Protein AF-A0A9Q8QPX1-F1 (afdb_monomer_lite)

Structure (mmCIF, N/CA/C/O backbone):
data_AF-A0A9Q8QPX1-F1
#
_entry.id   AF-A0A9Q8QPX1-F1
#
loop_
_atom_site.group_PDB
_atom_site.id
_atom_site.type_symbol
_atom_site.label_atom_id
_atom_site.label_alt_id
_atom_site.label_comp_id
_atom_site.label_asym_id
_atom_site.label_entity_id
_atom_site.label_seq_id
_atom_site.pdbx_PDB_ins_code
_atom_site.Cartn_x
_atom_site.Cartn_y
_atom_site.Cartn_z
_atom_site.occupancy
_atom_site.B_iso_or_equiv
_atom_site.auth_seq_id
_atom_site.auth_comp_id
_atom_site.auth_asym_id
_atom_site.auth_atom_id
_atom_site.pdbx_PDB_model_num
ATOM 1 N N . MET A 1 1 ? -33.789 -62.801 27.591 1.00 42.09 1 MET A N 1
ATOM 2 C CA . MET A 1 1 ? -32.684 -62.014 27.000 1.00 42.09 1 MET A CA 1
ATOM 3 C C . MET A 1 1 ? -32.356 -60.887 27.968 1.00 42.09 1 MET A C 1
ATOM 5 O O . MET A 1 1 ? -33.272 -60.170 28.345 1.00 42.09 1 MET A O 1
ATOM 9 N N . ARG A 1 2 ? -31.118 -60.807 28.471 1.00 35.31 2 ARG A N 1
ATOM 10 C CA . ARG A 1 2 ? -30.681 -59.742 29.394 1.00 35.31 2 ARG A CA 1
ATOM 11 C C . ARG A 1 2 ? -30.092 -58.585 28.574 1.00 35.31 2 ARG A C 1
ATOM 13 O O . ARG A 1 2 ? -29.344 -58.883 27.645 1.00 35.31 2 ARG A O 1
ATOM 20 N N . PRO A 1 3 ? -30.391 -57.313 28.881 1.00 40.09 3 PRO A N 1
ATOM 21 C CA . PRO A 1 3 ? -29.752 -56.199 28.199 1.00 40.09 3 PRO A CA 1
ATOM 22 C C . PRO A 1 3 ? -28.309 -56.060 28.697 1.00 40.09 3 PRO A C 1
ATOM 24 O O . PRO A 1 3 ? -28.055 -56.008 29.899 1.00 40.09 3 PRO A O 1
ATOM 27 N N . VAL A 1 4 ? -27.364 -56.030 27.761 1.00 48.56 4 VAL A N 1
ATOM 28 C CA . VAL A 1 4 ? -25.961 -55.697 28.024 1.00 48.56 4 VAL A CA 1
ATOM 29 C C . VAL A 1 4 ? -25.877 -54.176 28.140 1.00 48.56 4 VAL A C 1
ATOM 31 O O . VAL A 1 4 ? -26.087 -53.464 27.160 1.00 48.56 4 VAL A O 1
ATOM 34 N N . GLN A 1 5 ? -25.626 -53.669 29.346 1.00 47.78 5 GLN A N 1
ATOM 35 C CA . GLN A 1 5 ? -25.302 -52.260 29.563 1.00 47.78 5 GLN A CA 1
ATOM 36 C C . GLN A 1 5 ? -23.830 -52.035 29.210 1.00 47.78 5 GLN A C 1
ATOM 38 O O . GLN A 1 5 ? -22.938 -52.529 29.898 1.00 47.78 5 GLN A O 1
ATOM 43 N N . TYR A 1 6 ? -23.579 -51.285 28.138 1.00 44.16 6 TYR A N 1
ATOM 44 C CA . TYR A 1 6 ? -22.248 -50.782 27.817 1.00 44.16 6 TYR A CA 1
ATOM 45 C C . TYR A 1 6 ? -21.988 -49.509 28.626 1.00 44.16 6 TYR A C 1
ATOM 47 O O . TYR A 1 6 ? -22.565 -48.457 28.359 1.00 44.16 6 TYR A O 1
ATOM 55 N N . LEU A 1 7 ? -21.118 -49.613 29.630 1.00 44.66 7 LEU A N 1
ATOM 56 C CA . LEU A 1 7 ? -20.479 -48.464 30.263 1.00 44.66 7 LEU A CA 1
ATOM 57 C C . LEU A 1 7 ? -19.413 -47.933 29.299 1.00 44.66 7 LEU A C 1
ATOM 59 O O . LEU A 1 7 ? -18.372 -48.561 29.119 1.00 44.66 7 LEU A O 1
ATOM 63 N N . VAL A 1 8 ? -19.681 -46.792 28.667 1.00 45.72 8 VAL A N 1
ATOM 64 C CA . VAL A 1 8 ? -18.656 -46.017 27.960 1.00 45.72 8 VAL A CA 1
ATOM 65 C C . VAL A 1 8 ? -17.981 -45.127 29.005 1.00 45.72 8 VAL A C 1
ATOM 67 O O . VAL A 1 8 ? -18.648 -44.240 29.543 1.00 45.72 8 VAL A O 1
ATOM 70 N N . PRO A 1 9 ? -16.700 -45.336 29.349 1.00 46.00 9 PRO A N 1
ATOM 71 C CA . PRO A 1 9 ? -16.007 -44.402 30.215 1.00 46.00 9 PRO A CA 1
ATOM 72 C C . PRO A 1 9 ? -15.795 -43.102 29.435 1.00 46.00 9 PRO A C 1
ATOM 74 O O . PRO A 1 9 ? -15.143 -43.085 28.391 1.00 46.00 9 PRO A O 1
ATOM 77 N N . LEU A 1 10 ? -16.359 -42.005 29.945 1.00 50.06 10 LEU A N 1
ATOM 78 C CA . LEU A 1 10 ? -15.987 -40.660 29.524 1.00 50.06 10 LEU A CA 1
ATOM 79 C C . LEU A 1 10 ? -14.534 -40.448 29.974 1.00 50.06 10 LEU A C 1
ATOM 81 O O . LEU A 1 10 ? -14.268 -40.164 31.141 1.00 50.06 10 LEU A O 1
ATOM 85 N N . ALA A 1 11 ? -13.579 -40.648 29.069 1.00 47.59 11 ALA A N 1
ATOM 86 C CA . ALA A 1 11 ? -12.206 -40.233 29.300 1.00 47.59 11 ALA A CA 1
ATOM 87 C C . ALA A 1 11 ? -12.186 -38.699 29.275 1.00 47.59 11 ALA A C 1
ATOM 89 O O . ALA A 1 11 ? -12.137 -38.080 28.214 1.00 47.59 11 ALA A O 1
ATOM 90 N N . ALA A 1 12 ? -12.292 -38.079 30.451 1.00 49.81 12 ALA A N 1
ATOM 91 C CA . ALA A 1 12 ? -11.987 -36.668 30.608 1.00 49.81 12 ALA A CA 1
ATOM 92 C C . ALA A 1 12 ? -10.520 -36.467 30.203 1.00 49.81 12 ALA A C 1
ATOM 94 O O . ALA A 1 12 ? -9.614 -37.016 30.832 1.00 49.81 12 ALA A O 1
ATOM 95 N N . ALA A 1 13 ? -10.290 -35.725 29.122 1.00 49.69 13 ALA A N 1
ATOM 96 C CA . ALA A 1 13 ? -8.958 -35.338 28.691 1.00 49.69 13 ALA A CA 1
ATOM 97 C C . ALA A 1 13 ? -8.332 -34.425 29.761 1.00 49.69 13 ALA A C 1
ATOM 99 O O . ALA A 1 13 ? -8.614 -33.231 29.825 1.00 49.69 13 ALA A O 1
ATOM 100 N N . VAL A 1 14 ? -7.495 -34.998 30.628 1.00 50.38 14 VAL A N 1
ATOM 101 C CA . VAL A 1 14 ? -6.649 -34.269 31.586 1.00 50.38 14 VAL A CA 1
ATOM 102 C C . VAL A 1 14 ? -5.440 -33.711 30.833 1.00 50.38 14 VAL A C 1
ATOM 104 O O . VAL A 1 14 ? -4.342 -34.242 30.930 1.00 50.38 14 VAL A O 1
ATOM 107 N N . TRP A 1 15 ? -5.654 -32.701 29.992 1.00 48.38 15 TRP A N 1
ATOM 108 C CA . TRP A 1 15 ? -4.595 -32.014 29.237 1.00 48.38 15 TRP A CA 1
ATOM 109 C C . TRP A 1 15 ? -4.750 -30.494 29.399 1.00 48.38 15 TRP A C 1
ATOM 111 O O . TRP A 1 15 ? -4.892 -29.764 28.425 1.00 48.38 15 TRP A O 1
ATOM 121 N N . ALA A 1 16 ? -4.798 -30.013 30.644 1.00 53.16 16 ALA A N 1
ATOM 122 C CA . ALA A 1 16 ? -4.932 -28.581 30.931 1.00 53.16 16 ALA A CA 1
ATOM 123 C C . ALA A 1 16 ? -4.136 -28.115 32.164 1.00 53.16 16 ALA A C 1
ATOM 125 O O . ALA A 1 16 ? -4.491 -27.109 32.768 1.00 53.16 16 ALA A O 1
ATOM 126 N N . SER A 1 17 ? -3.086 -28.836 32.576 1.00 58.12 17 SER A N 1
ATOM 127 C CA . SER A 1 17 ? -2.267 -28.420 33.728 1.00 58.12 17 SER A CA 1
ATOM 128 C C . SER A 1 17 ? -1.105 -27.483 33.378 1.00 58.12 17 SER A C 1
ATOM 130 O O . SER A 1 17 ? -0.589 -26.851 34.289 1.00 58.12 17 SER A O 1
ATOM 132 N N . ASP A 1 18 ? -0.736 -27.355 32.097 1.00 64.12 18 ASP A N 1
ATOM 133 C CA . ASP A 1 18 ? 0.411 -26.538 31.643 1.00 64.12 18 ASP A CA 1
ATOM 134 C C . ASP A 1 18 ? 0.013 -25.335 30.770 1.00 64.12 18 ASP A C 1
ATOM 136 O O . ASP A 1 18 ? 0.859 -24.695 30.148 1.00 64.12 18 ASP A O 1
ATOM 140 N N . CYS A 1 19 ? -1.277 -25.007 30.687 1.00 72.00 19 CYS A N 1
ATOM 141 C CA . CYS A 1 19 ? -1.688 -23.757 30.059 1.00 72.00 19 CYS A CA 1
ATOM 142 C C . CYS A 1 19 ? -1.673 -22.654 31.112 1.00 72.00 19 CYS A C 1
ATOM 144 O O . CYS A 1 19 ? -2.424 -22.730 32.087 1.00 72.00 19 CYS A O 1
ATOM 146 N N . ASP A 1 20 ? -0.861 -21.619 30.892 1.00 79.25 20 ASP A N 1
ATOM 147 C CA . ASP A 1 20 ? -0.964 -20.391 31.673 1.00 79.25 20 ASP A CA 1
ATOM 148 C C . ASP A 1 20 ? -2.431 -19.926 31.685 1.00 79.25 20 ASP A C 1
ATOM 150 O O . ASP A 1 20 ? -3.088 -19.917 30.633 1.00 79.25 20 ASP A O 1
ATOM 154 N N . PRO A 1 21 ? -2.983 -19.560 32.856 1.00 75.31 21 PRO A N 1
ATOM 155 C CA . PRO A 1 21 ? -4.338 -19.048 32.916 1.00 75.31 21 PRO A CA 1
ATOM 156 C C . PRO A 1 21 ? -4.434 -17.813 32.024 1.00 75.31 21 PRO A C 1
ATOM 158 O O . PRO A 1 21 ? -3.524 -16.979 31.991 1.00 75.31 21 PRO A O 1
ATOM 161 N N . PHE A 1 22 ? -5.554 -17.685 31.309 1.00 72.38 22 PHE A N 1
ATOM 162 C CA . PHE A 1 22 ? -5.806 -16.495 30.505 1.00 72.38 22 PHE A CA 1
ATOM 163 C C . PHE A 1 22 ? -5.577 -15.243 31.367 1.00 72.38 22 PHE A C 1
ATOM 165 O O . PHE A 1 22 ? -6.062 -15.199 32.504 1.00 72.38 22 PHE A O 1
ATOM 172 N N . PRO A 1 23 ? -4.847 -14.230 30.862 1.00 76.44 23 PRO A N 1
ATOM 173 C CA . PRO A 1 23 ? -4.541 -13.047 31.649 1.00 76.44 23 PRO A CA 1
ATOM 174 C C . PRO A 1 23 ? -5.823 -12.445 32.223 1.00 76.44 23 PRO A C 1
ATOM 176 O O . PRO A 1 23 ? -6.763 -12.193 31.474 1.00 76.44 23 PRO A O 1
ATOM 179 N N . ALA A 1 24 ? -5.861 -12.143 33.523 1.00 74.44 24 ALA A N 1
ATOM 180 C CA . ALA A 1 24 ? -7.029 -11.505 34.149 1.00 74.44 24 ALA A CA 1
ATOM 181 C C . ALA A 1 24 ? -7.366 -10.124 33.539 1.00 74.44 24 ALA A C 1
ATOM 183 O O . ALA A 1 24 ? -8.448 -9.584 33.748 1.00 74.44 24 ALA A O 1
ATOM 184 N N . SER A 1 25 ? -6.433 -9.548 32.773 1.00 70.75 25 SER A N 1
ATOM 185 C CA . SER A 1 25 ? -6.609 -8.333 31.978 1.00 70.75 25 SER A CA 1
ATOM 186 C C . SER A 1 25 ? -7.377 -8.543 30.663 1.00 70.75 25 SER A C 1
ATOM 188 O O . SER A 1 25 ? -7.790 -7.556 30.048 1.00 70.75 25 SER A O 1
ATOM 190 N N . MET A 1 26 ? -7.572 -9.788 30.213 1.00 63.16 26 MET A N 1
ATOM 191 C CA . MET A 1 26 ? -8.432 -10.111 29.077 1.00 63.16 26 MET A CA 1
ATOM 192 C C . MET A 1 26 ? -9.894 -10.065 29.512 1.00 63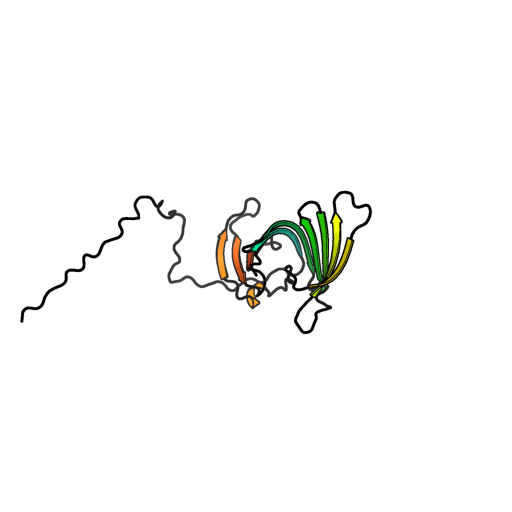.16 26 MET A C 1
ATOM 194 O O . MET A 1 26 ? -10.369 -10.896 30.283 1.00 63.16 26 MET A O 1
ATOM 198 N N . LEU A 1 27 ? -10.630 -9.103 28.967 1.00 63.31 27 LEU A N 1
ATOM 199 C CA . LEU A 1 27 ? -12.082 -9.095 29.056 1.00 63.31 27 LEU A CA 1
ATOM 200 C C . LEU A 1 27 ? -12.613 -10.151 28.085 1.00 63.31 27 LEU A C 1
ATOM 202 O O . LEU A 1 27 ? -12.468 -10.001 26.871 1.00 63.31 27 LEU A O 1
ATOM 206 N N . ALA A 1 28 ? -13.212 -11.217 28.617 1.00 64.94 28 ALA A N 1
ATOM 207 C CA . ALA A 1 28 ? -13.943 -12.175 27.800 1.00 64.94 28 ALA A CA 1
ATOM 208 C C . ALA A 1 28 ? -15.011 -11.438 26.977 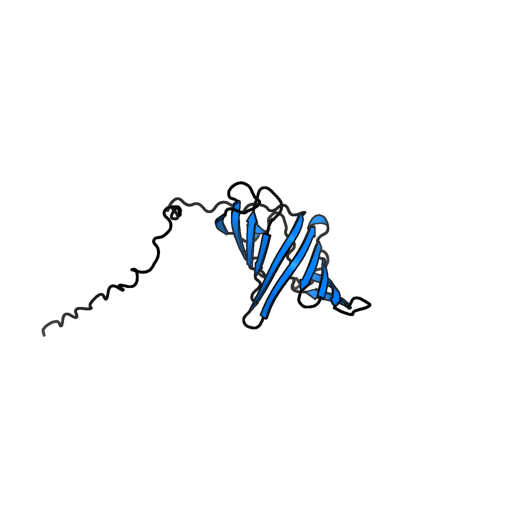1.00 64.94 28 ALA A C 1
ATOM 210 O O . ALA A 1 28 ? -15.647 -10.498 27.467 1.00 64.94 28 ALA A O 1
ATOM 211 N N . PHE A 1 29 ? -15.212 -11.865 25.729 1.00 62.53 29 PHE A N 1
ATOM 212 C CA . PHE A 1 29 ? -16.300 -11.350 24.906 1.00 62.53 29 PHE A CA 1
ATOM 213 C C . PHE A 1 29 ? -17.618 -11.554 25.655 1.00 62.53 29 PHE A C 1
ATOM 215 O O . PHE A 1 29 ? -18.003 -12.680 25.970 1.00 62.53 29 PHE A O 1
ATOM 222 N N . SER A 1 30 ? -18.289 -10.455 25.996 1.00 69.12 30 SER A N 1
ATOM 223 C CA . SER A 1 30 ? -19.597 -10.529 26.630 1.00 69.12 30 SER A CA 1
ATOM 224 C C . SER A 1 30 ? -20.644 -10.891 25.579 1.00 69.12 30 SER A C 1
ATOM 226 O O . SER A 1 30 ? -20.532 -10.507 24.414 1.00 69.12 30 SER A O 1
ATOM 228 N N . SER A 1 31 ? -21.713 -11.572 25.990 1.00 77.56 31 SER A N 1
ATOM 229 C CA . SER A 1 31 ? -22.881 -11.822 25.131 1.00 77.56 31 SER A CA 1
ATOM 230 C C . SER A 1 31 ? -23.551 -10.534 24.625 1.00 77.56 31 SER A C 1
ATOM 232 O O . SER A 1 31 ? -24.374 -10.582 23.716 1.00 77.56 31 SER A O 1
ATOM 234 N N . GLY A 1 32 ? -23.195 -9.378 25.197 1.00 80.06 32 GLY A N 1
ATOM 235 C CA . GLY A 1 32 ? -23.633 -8.055 24.765 1.00 80.06 32 GLY A CA 1
ATOM 236 C C . GLY A 1 32 ? -22.706 -7.367 23.760 1.00 80.06 32 GLY A C 1
ATOM 237 O O . GLY A 1 32 ? -22.978 -6.219 23.403 1.00 80.06 32 GLY A O 1
ATOM 238 N N . PHE A 1 33 ? -21.617 -8.004 23.316 1.00 82.94 33 PHE A N 1
ATOM 239 C CA . PHE A 1 33 ? -20.727 -7.409 22.322 1.00 82.94 33 PHE A CA 1
ATOM 240 C C . PHE A 1 33 ? -21.479 -7.152 21.013 1.00 82.94 33 PHE A C 1
ATOM 242 O O . PHE A 1 33 ? -22.100 -8.042 20.435 1.00 82.94 33 PHE A O 1
ATOM 249 N N . LYS A 1 34 ? -21.387 -5.913 20.530 1.00 86.25 34 LYS A N 1
ATOM 250 C CA . LYS A 1 34 ? -21.873 -5.516 19.212 1.00 86.25 34 LYS A CA 1
ATOM 251 C C . LYS A 1 34 ? -20.677 -5.081 18.392 1.00 86.25 34 LYS A C 1
ATOM 253 O O . LYS A 1 34 ? -19.964 -4.165 18.800 1.00 86.25 34 LYS A O 1
ATOM 258 N N . GLN A 1 35 ? -20.477 -5.735 17.250 1.00 86.00 35 GLN A N 1
ATOM 259 C CA . GLN A 1 35 ? -19.429 -5.348 16.318 1.00 86.00 35 GLN A CA 1
ATOM 260 C C . GLN A 1 35 ? -19.618 -3.871 15.948 1.00 86.00 35 GLN A C 1
ATOM 262 O O . GLN A 1 35 ? -20.696 -3.502 15.472 1.00 86.00 35 GLN A O 1
ATOM 267 N N . PRO A 1 36 ? -18.613 -3.014 16.194 1.00 88.31 36 PRO A N 1
ATOM 268 C CA . PRO A 1 36 ? -18.697 -1.631 15.771 1.00 88.31 36 PRO A CA 1
ATOM 269 C C . PRO A 1 36 ? -18.720 -1.572 14.244 1.00 88.31 36 PRO A C 1
ATOM 271 O O . PRO A 1 36 ? -18.098 -2.395 13.567 1.00 88.31 36 PRO A O 1
ATOM 274 N N . THR A 1 37 ? -19.416 -0.576 13.704 1.00 89.50 37 THR A N 1
ATOM 275 C CA . THR A 1 37 ? -19.376 -0.293 12.269 1.00 89.50 37 THR A CA 1
ATOM 276 C C . THR A 1 37 ? -17.926 -0.052 11.840 1.00 89.50 37 THR A C 1
ATOM 278 O O . THR A 1 37 ? -17.227 0.713 12.517 1.00 89.50 37 THR A O 1
ATOM 281 N N . PRO A 1 38 ? -17.457 -0.667 10.737 1.00 90.12 38 PRO A N 1
ATOM 282 C CA . PRO A 1 38 ? -16.122 -0.410 10.224 1.00 90.12 38 PRO A CA 1
ATOM 283 C C . PRO A 1 38 ? -15.900 1.089 10.004 1.00 90.12 38 PRO A C 1
ATOM 285 O O . PRO A 1 38 ? -16.752 1.756 9.412 1.00 90.12 38 PRO A O 1
ATOM 288 N N . PRO A 1 39 ? -14.778 1.641 10.479 1.00 86.94 39 PRO A N 1
ATOM 289 C CA . PRO A 1 39 ? -14.476 3.046 10.276 1.00 86.94 39 PRO A CA 1
ATOM 290 C C . PRO A 1 39 ? -14.113 3.324 8.815 1.00 86.94 39 PRO A C 1
ATOM 292 O O . PRO A 1 39 ? -13.587 2.468 8.100 1.00 86.94 39 PRO A O 1
ATOM 295 N N . MET A 1 40 ? -14.341 4.566 8.401 1.00 90.38 40 MET A N 1
ATOM 296 C CA . MET A 1 40 ? -13.822 5.091 7.142 1.00 90.38 40 MET A CA 1
ATOM 297 C C . MET A 1 40 ? -12.319 5.351 7.270 1.00 90.38 40 MET A C 1
ATOM 299 O O . MET A 1 40 ? -11.843 5.782 8.324 1.00 90.38 40 MET A O 1
ATOM 303 N N . VAL A 1 41 ? -11.567 5.129 6.196 1.00 88.44 41 VAL A N 1
ATOM 304 C CA . VAL A 1 41 ? -10.142 5.481 6.132 1.00 88.44 41 VAL A CA 1
ATOM 305 C C . VAL A 1 41 ? -9.966 6.867 5.524 1.00 88.44 41 VAL A C 1
ATOM 307 O O . VAL A 1 41 ? -10.778 7.307 4.712 1.00 88.44 41 VAL A O 1
ATOM 310 N N . LYS A 1 42 ? -8.879 7.558 5.881 1.00 90.56 42 LYS A N 1
ATOM 311 C CA . LYS A 1 42 ? -8.442 8.742 5.136 1.00 90.56 42 LYS A CA 1
ATOM 312 C C . LYS A 1 42 ? -7.872 8.260 3.793 1.00 90.56 42 LY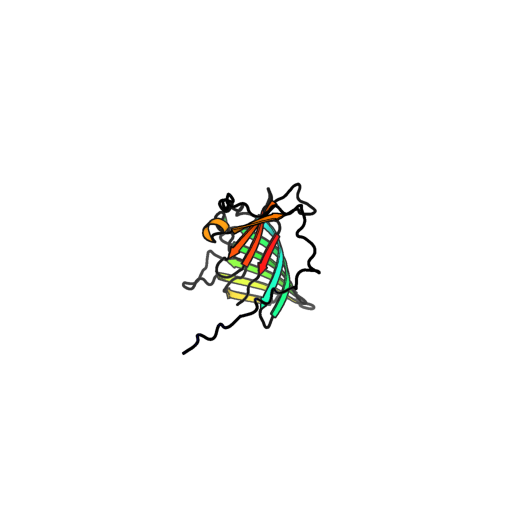S A C 1
ATOM 314 O O . LYS A 1 42 ? -6.847 7.587 3.833 1.00 90.56 42 LYS A O 1
ATOM 319 N N . PRO A 1 43 ? -8.501 8.567 2.643 1.00 91.31 43 PRO A N 1
ATOM 320 C CA . PRO A 1 43 ? -8.090 8.008 1.355 1.00 91.31 43 PRO A CA 1
ATOM 321 C C . PRO A 1 43 ? -6.784 8.619 0.844 1.00 91.31 43 PRO A C 1
ATOM 323 O O . PRO A 1 43 ? -5.976 7.927 0.254 1.00 91.31 43 PRO A O 1
ATOM 326 N N . GLU A 1 44 ? -6.532 9.898 1.103 1.00 95.50 44 GLU A N 1
ATOM 327 C CA . GLU A 1 44 ? -5.296 10.556 0.677 1.00 95.50 44 GLU A CA 1
ATOM 328 C C . GLU A 1 44 ? -4.231 10.416 1.763 1.00 95.50 44 GLU A C 1
ATOM 330 O O . GLU A 1 44 ? -4.319 11.047 2.829 1.00 95.50 44 GLU A O 1
ATOM 335 N N . PHE A 1 45 ? -3.238 9.561 1.521 1.00 93.06 45 PHE A N 1
ATOM 336 C CA . PHE A 1 45 ? -2.165 9.332 2.479 1.00 93.06 45 PHE A CA 1
ATOM 337 C C . PHE A 1 45 ? -0.874 8.860 1.830 1.00 93.06 45 PHE A C 1
ATOM 339 O O . PHE A 1 45 ? -0.856 8.215 0.782 1.00 93.06 45 PHE A O 1
ATOM 346 N N . ASN A 1 46 ? 0.201 9.102 2.571 1.00 94.12 46 ASN A N 1
ATOM 347 C CA . ASN A 1 46 ? 1.470 8.446 2.358 1.00 94.12 46 ASN A CA 1
ATOM 348 C C . ASN A 1 46 ? 1.852 7.704 3.639 1.00 94.12 46 ASN A C 1
ATOM 350 O O . ASN A 1 46 ? 1.591 8.200 4.739 1.00 94.12 46 ASN A O 1
ATOM 354 N N . THR A 1 47 ? 2.455 6.529 3.514 1.00 89.50 47 THR A N 1
ATOM 355 C CA . THR A 1 47 ? 2.849 5.724 4.674 1.00 89.50 47 THR A CA 1
ATOM 356 C C . THR A 1 47 ? 4.016 4.809 4.333 1.00 89.50 47 THR A C 1
ATOM 358 O O . THR A 1 47 ? 4.174 4.404 3.179 1.00 89.50 47 THR A O 1
ATOM 361 N N . SER A 1 48 ? 4.829 4.474 5.334 1.00 91.12 48 SER A N 1
ATOM 362 C CA . SER A 1 48 ? 5.748 3.347 5.223 1.00 91.12 48 SER A CA 1
ATOM 363 C C . SER A 1 48 ? 4.995 2.038 5.448 1.00 91.12 48 SER A C 1
ATOM 365 O O . SER A 1 48 ? 3.989 1.989 6.160 1.00 91.12 48 SER A O 1
ATOM 367 N N . PHE A 1 49 ? 5.472 0.958 4.843 1.00 86.56 49 PHE A N 1
ATOM 368 C CA . PHE A 1 49 ? 4.874 -0.359 5.013 1.00 86.56 49 PHE A CA 1
ATOM 369 C C . PHE A 1 49 ? 5.941 -1.441 5.126 1.00 86.56 49 PHE A C 1
ATOM 371 O O . PHE A 1 49 ? 7.062 -1.294 4.648 1.00 86.56 49 PHE A O 1
ATOM 378 N N . VAL A 1 50 ? 5.540 -2.545 5.749 1.00 87.50 50 VAL A N 1
ATOM 379 C CA . VAL A 1 50 ? 6.250 -3.821 5.708 1.00 87.50 50 VAL A CA 1
ATOM 380 C C . VAL A 1 50 ? 5.244 -4.846 5.210 1.00 87.50 50 VAL A C 1
ATOM 382 O O . VAL A 1 50 ? 4.191 -5.040 5.827 1.00 87.50 50 VAL A O 1
ATOM 385 N N . GLN A 1 51 ? 5.541 -5.477 4.083 1.00 84.44 51 GLN A N 1
ATOM 386 C CA . GLN A 1 51 ? 4.698 -6.493 3.470 1.00 84.44 51 GLN A CA 1
ATOM 387 C C . GLN A 1 51 ? 5.403 -7.840 3.532 1.00 84.44 51 GLN A C 1
ATOM 389 O O . GLN A 1 51 ? 6.598 -7.944 3.280 1.00 84.44 51 GLN A O 1
ATOM 394 N N . HIS A 1 52 ? 4.636 -8.876 3.860 1.00 83.06 52 HIS A N 1
ATOM 395 C CA . HIS A 1 52 ? 5.083 -10.258 3.769 1.00 83.06 52 HIS A CA 1
ATOM 396 C C . HIS A 1 52 ? 4.226 -10.941 2.712 1.00 83.06 52 HIS A C 1
ATOM 398 O O . HIS A 1 52 ? 3.035 -11.169 2.925 1.00 83.06 52 HIS A O 1
ATOM 404 N N . LYS A 1 53 ? 4.826 -11.220 1.557 1.00 78.81 53 LYS A N 1
ATOM 405 C CA . LYS A 1 53 ? 4.234 -12.097 0.554 1.00 78.81 53 LYS A CA 1
ATOM 406 C C . LYS A 1 53 ? 4.608 -13.524 0.923 1.00 78.81 53 LYS A C 1
ATOM 408 O O . LYS A 1 53 ? 5.795 -13.837 1.011 1.00 78.81 53 LYS A O 1
ATOM 413 N N . TRP A 1 54 ? 3.605 -14.353 1.174 1.00 80.06 54 TRP A N 1
ATOM 414 C CA . TRP A 1 54 ? 3.818 -15.728 1.594 1.00 80.06 54 TRP A CA 1
ATOM 415 C C . TRP A 1 54 ? 2.801 -16.667 0.938 1.00 80.06 54 TRP A C 1
ATOM 417 O O . TRP A 1 54 ? 1.610 -16.359 0.902 1.00 80.06 54 TRP A O 1
ATOM 427 N N . ASP A 1 55 ? 3.287 -17.804 0.457 1.00 77.62 55 ASP A N 1
ATOM 428 C CA . ASP A 1 55 ? 2.519 -18.970 0.022 1.00 77.62 55 ASP A CA 1
ATOM 429 C C . ASP A 1 55 ? 3.352 -20.244 0.284 1.00 77.62 55 ASP A C 1
ATOM 431 O O . ASP A 1 55 ? 4.417 -20.179 0.901 1.00 77.62 55 ASP A O 1
ATOM 435 N N . GLU A 1 56 ? 2.887 -21.415 -0.159 1.00 80.19 56 GLU A N 1
ATOM 436 C CA . GLU A 1 56 ? 3.596 -22.692 0.052 1.00 80.19 56 GLU A CA 1
ATOM 437 C C . GLU A 1 56 ? 5.015 -22.730 -0.554 1.00 80.19 56 GLU A C 1
ATOM 439 O O . GLU A 1 56 ? 5.826 -23.578 -0.182 1.00 80.19 56 GLU A O 1
ATOM 444 N N . THR A 1 57 ? 5.330 -21.817 -1.473 1.00 83.06 57 THR A N 1
ATOM 445 C CA . THR A 1 57 ? 6.575 -21.779 -2.252 1.00 83.06 57 THR A CA 1
ATOM 446 C C . THR A 1 57 ? 7.391 -20.501 -2.059 1.00 83.06 57 THR A C 1
ATOM 448 O O . THR A 1 57 ? 8.592 -20.492 -2.332 1.00 83.06 57 THR A O 1
ATOM 451 N N . VAL A 1 58 ? 6.773 -19.423 -1.575 1.00 76.44 58 VAL A N 1
ATOM 452 C CA . VAL A 1 58 ? 7.379 -18.096 -1.439 1.00 76.44 58 VAL A CA 1
ATOM 453 C C . VAL A 1 58 ? 7.241 -17.609 -0.002 1.00 76.44 58 VAL A C 1
ATOM 455 O O . VAL A 1 58 ? 6.170 -17.652 0.587 1.00 76.44 58 VAL A O 1
ATOM 458 N N . SER A 1 59 ? 8.318 -17.060 0.558 1.00 83.31 59 SER A N 1
ATOM 459 C CA . SER A 1 59 ? 8.260 -16.230 1.762 1.00 83.31 59 SER A CA 1
ATOM 460 C C . SER A 1 59 ? 9.195 -15.049 1.585 1.00 83.31 59 SER A C 1
ATOM 462 O O . SER A 1 59 ? 10.405 -15.173 1.746 1.00 83.31 59 SER A O 1
ATOM 464 N N . HIS A 1 60 ? 8.619 -13.900 1.261 1.00 81.19 60 HIS A N 1
ATOM 465 C CA . HIS A 1 60 ? 9.358 -12.711 0.881 1.00 81.19 60 HIS A CA 1
ATOM 466 C C . HIS A 1 60 ? 8.860 -11.502 1.675 1.00 81.19 60 HIS A C 1
ATOM 468 O O . HIS A 1 60 ? 7.665 -11.187 1.673 1.00 81.19 60 HIS A O 1
ATOM 474 N N . ILE A 1 61 ? 9.774 -10.845 2.390 1.00 85.75 61 ILE A N 1
ATOM 475 C CA . ILE A 1 61 ? 9.488 -9.638 3.166 1.00 85.75 61 ILE A CA 1
ATOM 476 C C . ILE A 1 61 ? 10.082 -8.452 2.426 1.00 85.75 61 ILE A C 1
ATOM 478 O O . ILE A 1 61 ? 11.281 -8.403 2.190 1.00 85.75 61 ILE A O 1
ATOM 482 N N . MET A 1 62 ? 9.237 -7.475 2.137 1.00 87.81 62 MET A N 1
ATOM 483 C CA . MET A 1 62 ? 9.634 -6.217 1.525 1.00 87.81 62 MET A CA 1
ATOM 484 C C . MET A 1 62 ? 9.210 -5.056 2.412 1.00 87.81 62 MET A C 1
ATOM 486 O O . MET A 1 62 ? 8.229 -5.125 3.165 1.00 87.81 62 MET A O 1
ATOM 490 N N . THR A 1 63 ? 9.967 -3.975 2.329 1.00 91.69 63 THR A N 1
ATOM 491 C CA . THR A 1 63 ? 9.689 -2.731 3.043 1.00 91.69 63 THR A CA 1
ATOM 492 C C . THR A 1 63 ? 9.660 -1.591 2.052 1.00 91.69 63 THR A C 1
ATOM 494 O O . THR A 1 63 ? 10.341 -1.625 1.028 1.00 91.69 63 THR A O 1
ATOM 497 N N . GLY A 1 64 ? 8.874 -0.568 2.342 1.00 93.56 64 GLY A N 1
ATOM 498 C CA . GLY A 1 64 ? 8.737 0.516 1.396 1.00 93.56 64 GLY A CA 1
ATOM 499 C C . GLY A 1 64 ? 7.959 1.704 1.907 1.00 93.56 64 GLY A C 1
ATOM 500 O O . GLY A 1 64 ? 7.611 1.823 3.084 1.00 93.56 64 GLY A O 1
ATOM 501 N N . TYR A 1 65 ? 7.685 2.593 0.967 1.00 94.81 65 TYR A N 1
ATOM 502 C CA . TYR A 1 65 ? 6.863 3.770 1.125 1.00 94.81 65 TYR A CA 1
ATOM 503 C C . TYR A 1 65 ? 5.822 3.796 0.016 1.00 94.81 65 TYR A C 1
ATOM 505 O O . TYR A 1 65 ? 6.152 3.652 -1.159 1.00 94.81 65 TYR A O 1
ATOM 513 N N . MET A 1 66 ? 4.563 4.000 0.377 1.00 95.50 66 MET A N 1
ATOM 514 C CA . MET A 1 66 ? 3.480 4.111 -0.589 1.00 95.50 66 MET A CA 1
ATOM 515 C C . MET A 1 66 ? 2.776 5.458 -0.474 1.00 95.50 66 MET A C 1
ATOM 517 O O . MET A 1 66 ? 2.603 5.994 0.622 1.00 95.50 66 MET A O 1
ATOM 521 N N . ARG A 1 67 ? 2.325 5.973 -1.616 1.00 97.12 67 ARG A N 1
ATOM 522 C CA . ARG A 1 67 ? 1.361 7.065 -1.737 1.00 97.12 67 ARG A CA 1
ATOM 523 C C . ARG A 1 67 ? 0.089 6.507 -2.356 1.00 97.12 67 ARG A C 1
ATOM 525 O O . ARG A 1 67 ? 0.115 6.006 -3.478 1.00 97.12 67 ARG A O 1
ATOM 532 N N . ASN A 1 68 ? -1.012 6.626 -1.632 1.00 96.31 68 ASN A N 1
ATOM 533 C CA . ASN A 1 68 ? -2.340 6.294 -2.116 1.00 96.31 68 ASN A CA 1
ATOM 534 C C . ASN A 1 68 ? -3.072 7.591 -2.464 1.00 96.31 68 ASN A C 1
ATOM 536 O O . ASN A 1 68 ? -3.267 8.428 -1.581 1.00 96.31 68 ASN A O 1
ATOM 540 N N . SER A 1 69 ? -3.449 7.743 -3.734 1.00 97.19 69 SER A N 1
ATOM 541 C CA . SER A 1 69 ? -4.136 8.927 -4.250 1.00 97.19 69 SER A CA 1
ATOM 542 C C . SER A 1 69 ? -5.366 8.526 -5.066 1.00 97.19 69 SER A C 1
ATOM 544 O O . SER A 1 69 ? -5.288 8.375 -6.288 1.00 97.19 69 SER A O 1
ATOM 546 N N . PRO A 1 70 ? -6.528 8.305 -4.424 1.00 95.88 70 PRO A N 1
ATOM 547 C CA . PRO A 1 70 ? -7.766 8.029 -5.143 1.00 95.88 70 PRO A CA 1
ATOM 548 C C . PRO A 1 70 ? -8.228 9.196 -6.011 1.00 95.88 70 PRO A C 1
ATOM 550 O O . PRO A 1 70 ? -8.866 8.951 -7.033 1.00 95.88 70 PRO A O 1
ATOM 553 N N . SER A 1 71 ? -7.876 10.436 -5.655 1.00 96.81 71 SER A N 1
ATOM 554 C CA . SER A 1 71 ? -8.113 11.606 -6.511 1.00 96.81 71 SER A CA 1
ATOM 555 C C . SER A 1 71 ? -7.372 11.513 -7.849 1.00 96.81 71 SER A C 1
ATOM 557 O O . SER A 1 71 ? -7.976 11.773 -8.888 1.00 96.81 71 SER A O 1
ATOM 559 N N . ASP A 1 72 ? -6.124 11.038 -7.836 1.00 97.62 72 ASP A N 1
ATOM 560 C CA . ASP A 1 72 ? -5.333 10.773 -9.047 1.00 97.62 72 ASP A CA 1
ATOM 561 C C . ASP A 1 72 ? -5.609 9.381 -9.652 1.00 97.62 72 ASP A C 1
ATOM 563 O O . ASP A 1 72 ? -5.000 9.015 -10.653 1.00 97.62 72 ASP A O 1
ATOM 567 N N . LYS A 1 73 ? -6.498 8.582 -9.039 1.00 97.56 73 LYS A N 1
ATOM 568 C CA . LYS A 1 73 ? -6.728 7.159 -9.355 1.00 97.56 73 LYS A CA 1
ATOM 569 C C . LYS A 1 73 ? -5.425 6.356 -9.405 1.00 97.56 73 LYS A C 1
ATOM 571 O O . LYS A 1 73 ? -5.252 5.505 -10.270 1.00 97.56 73 LYS A O 1
ATOM 576 N N . ALA A 1 74 ? -4.507 6.609 -8.479 1.00 97.62 74 ALA A N 1
ATOM 577 C CA . ALA A 1 74 ? -3.182 6.014 -8.528 1.00 97.62 74 ALA A CA 1
ATOM 578 C C . ALA A 1 74 ? -2.688 5.545 -7.161 1.00 97.62 74 ALA A C 1
ATOM 580 O O . ALA A 1 74 ? -2.930 6.170 -6.123 1.00 97.62 74 ALA A O 1
ATOM 581 N N . VAL A 1 75 ? -1.912 4.464 -7.187 1.00 97.31 75 VAL A N 1
ATOM 582 C CA . VAL A 1 75 ? -1.070 4.049 -6.065 1.00 97.31 75 VAL A CA 1
ATOM 583 C C . VAL A 1 75 ? 0.371 4.021 -6.546 1.00 97.31 75 VAL A C 1
ATOM 585 O O . VAL A 1 75 ? 0.700 3.340 -7.514 1.00 97.31 75 VAL A O 1
ATOM 588 N N . ARG A 1 76 ? 1.241 4.767 -5.866 1.00 97.94 76 ARG A N 1
ATOM 589 C CA . ARG A 1 76 ? 2.685 4.721 -6.099 1.00 97.94 76 ARG A CA 1
ATOM 590 C C . ARG A 1 76 ? 3.354 4.014 -4.941 1.00 97.94 76 ARG A C 1
ATOM 592 O O . ARG A 1 76 ? 3.108 4.368 -3.790 1.00 97.94 76 ARG A O 1
ATOM 599 N N . VAL A 1 77 ? 4.207 3.053 -5.251 1.00 96.12 77 VAL A N 1
ATOM 600 C CA . VAL A 1 77 ? 4.925 2.249 -4.267 1.00 96.12 77 VAL A CA 1
ATOM 601 C C . VAL A 1 77 ? 6.404 2.322 -4.583 1.00 96.12 77 VAL A C 1
ATOM 603 O O . VAL A 1 77 ? 6.808 2.070 -5.711 1.00 96.12 77 VAL A O 1
ATOM 606 N N . HIS A 1 78 ? 7.196 2.666 -3.581 1.00 96.62 78 HIS A N 1
ATOM 607 C CA . HIS A 1 78 ? 8.638 2.509 -3.594 1.00 96.62 78 HIS A CA 1
ATOM 608 C C . HIS A 1 78 ? 8.976 1.418 -2.597 1.00 96.62 78 HIS A C 1
ATOM 610 O O . HIS A 1 78 ? 8.590 1.520 -1.435 1.00 96.62 78 HIS A O 1
ATOM 616 N N . GLU A 1 79 ? 9.663 0.383 -3.037 1.00 93.19 79 GLU A N 1
ATOM 617 C CA . GLU A 1 79 ? 9.954 -0.783 -2.218 1.00 93.19 79 GLU A CA 1
ATOM 618 C C . GLU A 1 79 ? 11.401 -1.216 -2.377 1.00 93.19 79 GLU A C 1
ATOM 620 O O . GLU A 1 79 ? 12.045 -0.958 -3.393 1.00 93.19 79 GLU A O 1
ATOM 625 N N . VAL A 1 80 ? 11.899 -1.866 -1.339 1.00 92.88 80 VAL A N 1
ATOM 626 C CA . VAL A 1 80 ? 13.181 -2.551 -1.337 1.00 92.88 80 VAL A CA 1
ATOM 627 C C . VAL A 1 80 ? 12.894 -4.023 -1.098 1.00 92.88 80 VAL A C 1
ATOM 629 O O . VAL A 1 80 ? 12.165 -4.378 -0.161 1.00 92.88 80 VAL A O 1
ATOM 632 N N . PHE A 1 81 ? 13.466 -4.851 -1.959 1.00 86.38 81 PHE A N 1
ATOM 633 C CA . PHE A 1 81 ? 13.473 -6.302 -1.865 1.00 86.38 81 PHE A CA 1
ATOM 634 C C . PHE A 1 81 ? 14.873 -6.826 -2.192 1.00 86.38 81 PHE A C 1
ATOM 636 O O . PHE A 1 81 ? 15.763 -6.027 -2.476 1.00 86.38 81 PHE A O 1
ATOM 643 N N . ASP A 1 82 ? 15.074 -8.141 -2.114 1.00 83.06 82 ASP A N 1
ATOM 644 C CA . ASP A 1 82 ? 16.379 -8.786 -2.297 1.00 83.06 82 ASP A CA 1
ATOM 645 C C . ASP A 1 82 ? 17.177 -8.187 -3.477 1.00 83.06 82 ASP A C 1
ATOM 647 O O . ASP A 1 82 ? 16.754 -8.254 -4.637 1.00 83.06 82 ASP A O 1
ATOM 651 N N . ASP A 1 83 ? 18.310 -7.563 -3.131 1.00 85.19 83 ASP A N 1
ATOM 652 C CA . ASP A 1 83 ? 19.311 -6.942 -4.014 1.00 85.19 83 ASP A CA 1
ATOM 653 C C . ASP A 1 83 ? 18.760 -5.909 -5.025 1.00 85.19 83 ASP A C 1
ATOM 655 O O . ASP A 1 83 ? 19.326 -5.692 -6.105 1.00 85.19 83 ASP A O 1
ATOM 659 N N . ALA A 1 84 ? 17.614 -5.281 -4.717 1.00 91.00 84 ALA A N 1
ATOM 660 C CA . ALA A 1 84 ? 16.992 -4.299 -5.598 1.00 91.00 84 ALA A CA 1
ATOM 661 C C . ALA A 1 84 ? 16.103 -3.262 -4.892 1.00 91.00 84 ALA A C 1
ATOM 663 O O . ALA A 1 84 ? 15.438 -3.508 -3.883 1.00 91.00 84 ALA A O 1
ATOM 664 N N . VAL A 1 85 ? 16.005 -2.090 -5.518 1.00 94.12 85 VAL A N 1
ATOM 665 C CA . VAL A 1 85 ? 14.992 -1.074 -5.215 1.00 94.12 85 VAL A CA 1
ATOM 666 C C . VAL A 1 85 ? 14.045 -0.965 -6.398 1.00 94.12 85 VAL A C 1
ATOM 668 O O . VAL A 1 85 ? 14.473 -0.922 -7.551 1.00 94.12 85 VAL A O 1
ATOM 671 N N . ALA A 1 86 ? 12.749 -0.879 -6.130 1.00 94.94 86 ALA A N 1
ATOM 672 C CA . ALA A 1 86 ? 11.732 -0.734 -7.152 1.00 94.94 86 ALA A CA 1
ATOM 673 C C . ALA A 1 86 ? 10.789 0.438 -6.892 1.00 94.94 86 ALA A C 1
ATOM 675 O O . ALA A 1 86 ? 10.522 0.842 -5.761 1.00 94.94 86 ALA A O 1
ATOM 676 N N . SER A 1 87 ? 10.258 0.976 -7.983 1.00 97.00 87 SER A N 1
ATOM 677 C CA . SER A 1 87 ? 9.183 1.953 -8.005 1.00 97.00 87 SER A CA 1
ATOM 678 C C . SER A 1 87 ? 8.079 1.444 -8.920 1.00 97.00 87 SER A C 1
ATOM 680 O O . SER A 1 87 ? 8.290 1.340 -10.123 1.00 97.00 87 SER A O 1
ATOM 682 N N . SER A 1 88 ? 6.897 1.193 -8.369 1.00 97.19 88 SER A N 1
ATOM 683 C CA . SER A 1 88 ? 5.691 0.861 -9.128 1.00 97.19 88 SER A CA 1
ATOM 684 C C . SER A 1 88 ? 4.719 2.039 -9.150 1.00 97.19 88 SER A C 1
ATOM 686 O O . SER A 1 88 ? 4.487 2.691 -8.125 1.00 97.19 88 SER A O 1
ATOM 688 N N . LEU A 1 89 ? 4.120 2.297 -10.309 1.00 98.19 89 LEU A N 1
ATOM 689 C CA . LEU A 1 89 ? 2.972 3.185 -10.473 1.00 98.19 89 LEU A CA 1
ATOM 690 C C . LEU A 1 89 ? 1.790 2.370 -10.993 1.00 98.19 89 LEU A C 1
ATOM 692 O O . LEU A 1 89 ? 1.753 2.040 -12.174 1.00 98.19 89 LEU A O 1
ATOM 696 N N . PHE A 1 90 ? 0.824 2.112 -10.115 1.00 98.12 90 PHE A N 1
ATOM 697 C CA . PHE A 1 90 ? -0.447 1.479 -10.454 1.00 98.12 90 PHE A CA 1
ATOM 698 C C . PHE A 1 90 ? -1.466 2.554 -10.839 1.00 98.12 90 PHE A C 1
ATOM 700 O O . PHE A 1 90 ? -1.853 3.366 -9.991 1.00 98.12 90 PHE A O 1
ATOM 707 N N . ASP A 1 91 ? -1.898 2.553 -12.096 1.00 98.06 91 ASP A N 1
ATOM 708 C CA . ASP A 1 91 ? -2.870 3.491 -12.654 1.00 98.06 91 ASP A CA 1
ATOM 709 C C . ASP A 1 91 ? -4.267 2.854 -12.726 1.00 98.06 91 ASP A C 1
ATOM 711 O O . ASP A 1 91 ? -4.609 2.117 -13.647 1.00 98.06 91 ASP A O 1
ATOM 715 N N . PHE A 1 92 ? -5.113 3.176 -11.749 1.00 97.00 92 PHE A N 1
ATOM 716 C CA . PHE A 1 92 ? -6.506 2.725 -11.678 1.00 97.00 92 PHE A CA 1
ATOM 717 C C . PHE A 1 92 ? -7.447 3.533 -12.580 1.00 97.00 92 PHE A C 1
ATOM 719 O O . PHE A 1 92 ? -8.654 3.276 -12.595 1.00 97.00 92 PHE A O 1
ATOM 726 N N . SER A 1 93 ? -6.946 4.522 -13.324 1.00 97.69 93 SER A N 1
ATOM 727 C CA . SER A 1 93 ? -7.695 5.114 -14.431 1.00 97.69 93 SER A CA 1
ATOM 728 C C . SER A 1 93 ? -7.678 4.224 -15.676 1.00 97.69 93 SER A C 1
ATOM 730 O O . SER A 1 93 ? -8.584 4.345 -16.503 1.00 97.69 93 SER A O 1
ATOM 732 N N . ASN A 1 94 ? -6.717 3.296 -15.762 1.00 97.81 94 ASN A N 1
ATOM 733 C CA . ASN A 1 94 ? -6.552 2.359 -16.861 1.00 97.81 94 ASN A CA 1
ATOM 734 C C . ASN A 1 94 ? -6.618 0.901 -16.368 1.00 97.81 94 ASN A C 1
ATOM 736 O O . ASN A 1 94 ? -5.635 0.323 -15.902 1.00 97.81 94 ASN A O 1
ATOM 740 N N . VAL A 1 95 ? -7.808 0.307 -16.462 1.00 97.31 95 VAL A N 1
ATOM 741 C CA . VAL A 1 95 ? -8.098 -1.041 -15.955 1.00 97.31 95 VAL A CA 1
ATOM 742 C C . VAL A 1 95 ? -8.737 -1.874 -17.063 1.00 97.31 95 VAL A C 1
ATOM 744 O O . VAL A 1 95 ? -9.652 -1.407 -17.744 1.00 97.31 95 VAL A O 1
ATOM 747 N N . THR A 1 96 ? -8.268 -3.109 -17.248 1.00 97.25 96 THR A N 1
ATOM 748 C CA . THR A 1 96 ? -8.853 -4.038 -18.226 1.00 97.25 96 THR A CA 1
ATOM 749 C C . THR A 1 96 ? -10.266 -4.463 -17.819 1.00 97.25 96 THR A C 1
ATOM 751 O O . THR A 1 96 ? -10.672 -4.315 -16.666 1.00 97.25 96 THR A O 1
ATOM 754 N N . ALA A 1 97 ? -11.019 -5.055 -18.751 1.00 96.38 97 ALA A N 1
ATOM 755 C CA . ALA A 1 97 ? -12.350 -5.596 -18.458 1.00 96.38 97 ALA A CA 1
ATOM 756 C C . ALA A 1 97 ? -12.336 -6.643 -17.324 1.00 96.38 97 ALA A C 1
ATOM 758 O O . ALA A 1 97 ? -13.276 -6.706 -16.536 1.00 96.38 97 ALA A O 1
ATOM 759 N N . ASP A 1 98 ? -11.238 -7.395 -17.198 1.00 93.81 98 ASP A N 1
ATOM 760 C CA . ASP A 1 98 ? -11.041 -8.417 -16.162 1.00 93.81 98 ASP A CA 1
ATOM 761 C C . ASP A 1 98 ? -10.495 -7.842 -14.838 1.00 93.81 98 ASP A C 1
ATOM 763 O O . ASP A 1 98 ? -10.210 -8.573 -13.886 1.00 93.81 98 ASP A O 1
ATOM 767 N N . GLY A 1 99 ? -10.341 -6.518 -14.744 1.00 92.31 99 GLY A N 1
ATOM 768 C CA . GLY A 1 99 ? -9.912 -5.839 -13.524 1.00 92.31 99 GLY A CA 1
ATOM 769 C C . GLY A 1 99 ? -8.401 -5.860 -13.280 1.00 92.31 99 GLY A C 1
ATOM 770 O O . GLY A 1 99 ? -7.987 -5.774 -12.121 1.00 92.31 99 GLY A O 1
ATOM 771 N N . LEU A 1 100 ? -7.580 -6.009 -14.327 1.00 95.12 100 LEU A N 1
ATOM 772 C CA . LEU A 1 100 ? -6.124 -5.860 -14.236 1.00 95.12 100 LEU A CA 1
ATOM 773 C C . LEU A 1 100 ? -5.745 -4.383 -14.366 1.00 95.12 100 LEU A C 1
ATOM 775 O O . LEU A 1 100 ? -6.275 -3.678 -15.222 1.00 95.12 100 LEU A O 1
ATOM 779 N N . VAL A 1 101 ? -4.836 -3.922 -13.514 1.00 97.06 101 VAL A N 1
ATOM 780 C CA . VAL A 1 101 ? -4.448 -2.510 -13.391 1.00 97.06 101 VAL A CA 1
ATOM 781 C C . VAL A 1 101 ? -3.155 -2.276 -14.158 1.00 97.06 101 VAL A C 1
ATOM 783 O O . VAL A 1 101 ? -2.216 -3.053 -13.999 1.00 97.06 101 VAL A O 1
ATOM 786 N N . ASP A 1 102 ? -3.087 -1.217 -14.960 1.00 98.25 102 ASP A N 1
ATOM 787 C CA . ASP A 1 102 ? -1.853 -0.805 -15.636 1.00 98.25 102 ASP A CA 1
ATOM 788 C C . ASP A 1 102 ? -0.777 -0.454 -14.599 1.00 98.25 102 ASP A C 1
ATOM 790 O O . ASP A 1 102 ? -0.991 0.386 -13.719 1.00 98.25 102 ASP A O 1
ATOM 794 N N . ASN A 1 103 ? 0.370 -1.124 -14.667 1.00 98.44 103 ASN A N 1
ATOM 795 C CA . ASN A 1 103 ? 1.499 -0.882 -13.785 1.00 98.44 103 ASN A CA 1
ATOM 796 C C . ASN A 1 103 ? 2.748 -0.571 -14.595 1.00 98.44 103 ASN A C 1
ATOM 798 O O . ASN A 1 103 ? 3.139 -1.351 -15.456 1.00 98.44 103 ASN A O 1
ATOM 802 N N . THR A 1 104 ? 3.428 0.520 -14.249 1.00 98.50 104 THR A N 1
ATOM 803 C CA . THR A 1 104 ? 4.815 0.755 -14.665 1.00 98.50 104 THR A CA 1
ATOM 804 C C . THR A 1 104 ? 5.744 0.493 -13.486 1.00 98.50 104 THR A C 1
ATOM 806 O O . THR A 1 104 ? 5.709 1.227 -12.498 1.00 98.50 104 THR A O 1
ATOM 809 N N . LEU A 1 105 ? 6.580 -0.535 -13.612 1.00 97.25 105 LEU A N 1
ATOM 810 C CA . LEU A 1 105 ? 7.609 -0.924 -12.658 1.00 97.25 105 LEU A CA 1
ATOM 811 C C . LEU A 1 105 ? 8.975 -0.464 -13.167 1.00 97.25 105 LEU A C 1
ATOM 813 O O . LEU A 1 105 ? 9.400 -0.826 -14.262 1.00 97.25 105 LEU A O 1
ATOM 817 N N . THR A 1 106 ? 9.679 0.304 -12.350 1.00 97.62 106 THR A N 1
ATOM 818 C CA . THR A 1 106 ? 11.090 0.629 -12.546 1.00 97.62 106 THR A CA 1
ATOM 819 C C . THR A 1 106 ? 11.903 -0.054 -11.459 1.00 97.62 106 THR A C 1
ATOM 821 O O . THR A 1 106 ? 11.628 0.161 -10.280 1.00 97.62 106 THR A O 1
ATOM 824 N N . THR A 1 107 ? 12.895 -0.856 -11.832 1.00 96.25 107 THR A N 1
ATOM 825 C CA . THR A 1 107 ? 13.757 -1.592 -10.900 1.00 96.25 107 THR A CA 1
ATOM 826 C C . THR A 1 107 ? 15.212 -1.177 -11.083 1.00 96.25 107 THR A C 1
ATOM 828 O O . THR A 1 107 ? 15.717 -1.107 -12.200 1.00 96.25 107 THR A O 1
ATOM 831 N N . TRP A 1 108 ? 15.894 -0.933 -9.969 1.00 95.69 108 TRP A N 1
ATOM 832 C CA . TRP A 1 108 ? 17.335 -0.738 -9.885 1.00 95.69 108 TRP A CA 1
ATOM 833 C C . TRP A 1 108 ? 17.923 -1.912 -9.113 1.00 95.69 108 TRP A C 1
ATOM 835 O O . TRP A 1 108 ? 17.592 -2.099 -7.943 1.00 95.69 108 TRP A O 1
ATOM 845 N N . ARG A 1 109 ? 18.758 -2.705 -9.780 1.00 92.62 109 ARG A N 1
ATOM 846 C CA . ARG A 1 109 ? 19.504 -3.811 -9.169 1.00 92.62 109 ARG A CA 1
ATOM 847 C C . ARG A 1 109 ? 20.920 -3.372 -8.835 1.00 92.62 109 ARG A C 1
ATOM 849 O O . ARG A 1 109 ? 21.417 -2.404 -9.418 1.00 92.62 109 ARG A O 1
ATOM 856 N N . ASP A 1 110 ? 21.560 -4.115 -7.946 1.00 83.44 110 ASP A N 1
ATOM 857 C CA . ASP A 1 110 ? 22.975 -3.924 -7.650 1.00 83.44 110 ASP A CA 1
ATOM 858 C C . ASP A 1 110 ? 23.813 -3.982 -8.943 1.00 83.44 110 ASP A C 1
ATOM 860 O O . ASP A 1 110 ? 23.547 -4.769 -9.854 1.00 83.44 110 ASP A O 1
ATOM 864 N N . ASP A 1 111 ? 24.772 -3.060 -9.051 1.00 85.12 111 ASP A N 1
ATOM 865 C CA . ASP A 1 111 ? 25.662 -2.843 -10.203 1.00 85.12 111 ASP A CA 1
ATOM 866 C C . ASP A 1 111 ? 25.006 -2.359 -11.515 1.00 85.12 111 ASP A C 1
ATOM 868 O O . ASP A 1 111 ? 25.685 -2.187 -12.535 1.00 85.12 111 ASP A O 1
ATOM 872 N N . ALA A 1 112 ? 23.704 -2.056 -11.513 1.00 87.25 112 ALA A N 1
ATOM 873 C CA . ALA A 1 112 ? 23.029 -1.516 -12.687 1.00 87.25 112 ALA A CA 1
ATOM 874 C C . ALA A 1 112 ? 23.374 -0.031 -12.919 1.00 87.25 112 ALA A C 1
ATOM 876 O O . ALA A 1 112 ? 23.211 0.824 -12.049 1.00 87.25 112 ALA A O 1
ATOM 877 N N . THR A 1 113 ? 23.799 0.310 -14.140 1.00 92.25 113 THR A N 1
ATOM 878 C CA . THR A 1 113 ? 24.027 1.712 -14.559 1.00 92.25 113 THR A CA 1
ATOM 879 C C . THR A 1 113 ? 22.769 2.389 -15.111 1.00 92.25 113 THR A C 1
ATOM 881 O O . THR A 1 113 ? 22.740 3.606 -15.294 1.00 92.25 113 THR A O 1
ATOM 884 N N . GLN A 1 114 ? 21.730 1.601 -15.386 1.00 95.25 114 GLN A N 1
ATOM 885 C CA . GLN A 1 114 ? 20.428 2.011 -15.906 1.00 95.25 114 GLN A CA 1
ATOM 886 C C . GLN A 1 114 ? 19.347 1.175 -15.207 1.00 95.25 114 GLN A C 1
ATOM 888 O O . GLN A 1 114 ? 19.612 0.015 -14.891 1.00 95.25 114 GLN A O 1
ATOM 893 N N . PRO A 1 115 ? 18.146 1.720 -14.965 1.00 95.69 115 PRO A N 1
ATOM 894 C CA . PRO A 1 115 ? 17.041 0.920 -14.463 1.00 95.69 115 PRO A CA 1
ATOM 895 C C . PRO A 1 115 ? 16.439 0.018 -15.539 1.00 95.69 115 PRO A C 1
ATOM 897 O O . PRO A 1 115 ? 16.348 0.400 -16.707 1.00 95.69 115 PRO A O 1
ATOM 900 N N . ASP A 1 116 ? 15.891 -1.110 -15.102 1.00 95.88 116 ASP A N 1
ATOM 901 C CA . ASP A 1 116 ? 14.952 -1.893 -15.895 1.00 95.88 116 ASP A CA 1
ATOM 902 C C . ASP A 1 116 ? 13.558 -1.268 -15.782 1.00 95.88 116 ASP A C 1
ATOM 904 O O . ASP A 1 116 ? 13.070 -1.006 -14.679 1.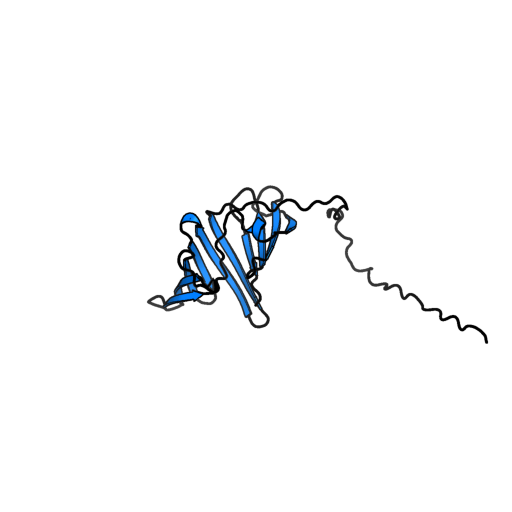00 95.88 116 ASP A O 1
ATOM 908 N N . VAL A 1 117 ? 12.899 -1.026 -16.918 1.00 97.44 117 VAL A N 1
ATOM 909 C CA . VAL A 1 117 ? 11.526 -0.505 -16.961 1.00 97.44 117 VAL A CA 1
ATOM 910 C C . VAL A 1 117 ? 10.620 -1.536 -17.611 1.00 97.44 117 VAL A C 1
ATOM 912 O O . VAL A 1 117 ? 10.814 -1.917 -18.764 1.00 97.44 117 VAL A O 1
ATOM 915 N N . TRP A 1 118 ? 9.596 -1.948 -16.877 1.00 97.50 118 TRP A N 1
ATOM 916 C CA . TRP A 1 118 ? 8.571 -2.872 -17.329 1.00 97.50 118 TRP A CA 1
ATOM 917 C C . TRP A 1 118 ? 7.188 -2.242 -17.177 1.00 97.50 118 TRP A C 1
ATOM 919 O O . TRP A 1 118 ? 6.923 -1.535 -16.204 1.00 97.50 118 TRP A O 1
ATOM 929 N N . ARG A 1 119 ? 6.298 -2.496 -18.138 1.00 98.12 119 ARG A N 1
ATOM 930 C CA . ARG A 1 119 ? 4.909 -2.043 -18.077 1.00 98.12 119 ARG A CA 1
ATOM 931 C C . ARG A 1 119 ? 3.972 -3.109 -18.612 1.00 98.12 119 ARG A C 1
ATOM 933 O O . ARG A 1 119 ? 4.168 -3.575 -19.731 1.00 98.12 119 ARG A O 1
ATOM 940 N N . ASP A 1 120 ? 2.956 -3.439 -17.829 1.00 97.94 120 ASP A N 1
ATOM 941 C CA . ASP A 1 120 ? 1.883 -4.351 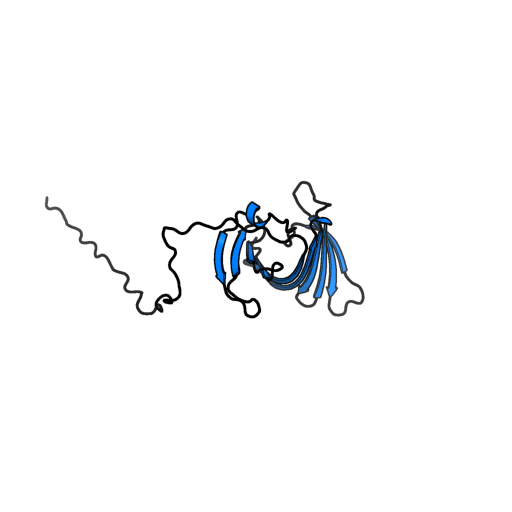-18.220 1.00 97.94 120 ASP A CA 1
ATOM 942 C C . ASP A 1 120 ? 0.671 -4.186 -17.289 1.00 97.94 120 ASP A C 1
ATOM 944 O O . ASP A 1 120 ? 0.729 -3.486 -16.274 1.00 97.94 120 ASP A O 1
ATOM 948 N N . TYR A 1 121 ? -0.422 -4.868 -17.610 1.00 97.56 121 TYR A N 1
ATOM 949 C CA . TYR A 1 121 ? -1.588 -4.976 -16.748 1.00 97.56 121 TYR A CA 1
ATOM 950 C C . TYR A 1 121 ? -1.408 -6.097 -15.726 1.00 97.56 121 TYR A C 1
ATOM 952 O O . TYR A 1 121 ? -1.207 -7.260 -16.073 1.00 97.56 121 TYR A O 1
ATOM 960 N N . VAL A 1 122 ? -1.539 -5.763 -14.442 1.00 92.62 122 VAL A N 1
ATOM 961 C CA . VAL A 1 122 ? -1.290 -6.693 -13.338 1.00 92.62 122 VAL A CA 1
ATOM 962 C C . VAL A 1 122 ? -2.477 -6.875 -12.419 1.00 92.62 122 VAL A C 1
ATOM 964 O O . VAL A 1 122 ? -3.283 -5.977 -12.168 1.00 92.62 122 VAL A O 1
ATOM 967 N N . ASN A 1 123 ? -2.511 -8.055 -11.813 1.00 89.81 123 ASN A N 1
ATOM 968 C CA . ASN A 1 123 ? -3.249 -8.271 -10.587 1.00 89.81 123 ASN A CA 1
ATOM 969 C C . ASN A 1 123 ? -2.457 -7.658 -9.415 1.00 89.81 123 ASN A C 1
ATOM 971 O O . ASN A 1 123 ? -1.552 -8.291 -8.877 1.00 89.81 123 ASN A O 1
ATOM 975 N N . THR A 1 124 ? -2.743 -6.399 -9.076 1.00 86.75 124 THR A N 1
ATOM 976 C CA . THR A 1 124 ? -1.970 -5.655 -8.069 1.00 86.75 124 THR A CA 1
ATOM 977 C C . THR A 1 124 ? -2.232 -6.123 -6.633 1.00 86.75 124 THR A C 1
ATOM 979 O O . THR A 1 124 ? -3.376 -6.321 -6.221 1.00 86.75 124 THR A O 1
ATOM 982 N N . ASN A 1 125 ? -1.160 -6.201 -5.837 1.00 82.38 125 ASN A N 1
ATOM 983 C CA . ASN A 1 125 ? -1.215 -6.413 -4.386 1.00 82.38 125 ASN A CA 1
ATOM 984 C C . ASN A 1 125 ? -1.432 -5.111 -3.592 1.00 82.38 125 ASN A C 1
ATOM 986 O O . ASN A 1 125 ? -1.577 -5.155 -2.367 1.00 82.38 125 ASN A O 1
ATOM 990 N N . TYR A 1 126 ? -1.462 -3.966 -4.278 1.00 89.00 126 TYR A N 1
ATOM 991 C CA . TYR A 1 126 ? -1.636 -2.638 -3.701 1.00 89.00 126 TYR A CA 1
ATOM 992 C C . TYR A 1 126 ? -2.964 -2.050 -4.183 1.00 89.00 126 TYR A C 1
ATOM 994 O O . TYR A 1 126 ? -3.001 -1.380 -5.215 1.00 89.00 126 TYR A O 1
ATOM 1002 N N . PRO A 1 127 ? -4.077 -2.317 -3.478 1.00 88.81 127 PRO A N 1
ATOM 1003 C CA . PRO A 1 127 ? -5.374 -1.799 -3.880 1.00 88.81 127 PRO A CA 1
ATOM 1004 C C . PRO A 1 127 ? -5.425 -0.277 -3.732 1.00 88.81 127 PRO A C 1
ATOM 1006 O O . PRO A 1 127 ? -4.748 0.302 -2.881 1.00 88.81 127 PRO A O 1
ATOM 1009 N N . LEU A 1 128 ? -6.299 0.364 -4.506 1.00 91.75 128 LEU A N 1
ATOM 1010 C CA . LEU A 1 128 ? -6.646 1.760 -4.286 1.00 91.75 128 LEU A CA 1
ATOM 1011 C C . LEU A 1 128 ? -7.503 1.881 -3.018 1.00 91.75 128 LEU A C 1
ATOM 1013 O O . LEU A 1 128 ? -8.654 1.437 -2.983 1.00 91.75 128 LEU A O 1
ATOM 1017 N N . PHE A 1 129 ? -6.958 2.496 -1.971 1.00 91.44 129 PHE A N 1
ATOM 1018 C CA . PHE A 1 129 ? -7.652 2.657 -0.695 1.00 91.44 129 PHE A CA 1
ATOM 1019 C C . PHE A 1 129 ? -8.652 3.812 -0.765 1.00 91.44 129 PHE A C 1
ATOM 1021 O O . PHE A 1 129 ? -8.338 4.955 -0.427 1.00 91.44 129 PHE A O 1
ATOM 1028 N N . ALA A 1 130 ? -9.874 3.511 -1.199 1.00 92.62 130 ALA A N 1
ATOM 1029 C CA . ALA A 1 130 ? -11.006 4.422 -1.076 1.00 92.62 130 ALA A CA 1
ATOM 1030 C C . ALA A 1 130 ? -11.440 4.576 0.392 1.00 92.62 130 ALA A C 1
ATOM 1032 O O . ALA A 1 130 ? -11.209 3.696 1.222 1.00 92.62 130 ALA A O 1
ATOM 1033 N N . ALA A 1 131 ? -12.117 5.682 0.710 1.00 93.06 131 ALA A N 1
ATOM 1034 C CA . ALA A 1 131 ? -12.510 6.000 2.084 1.00 93.06 131 ALA A CA 1
ATOM 1035 C C . ALA A 1 131 ? -13.391 4.911 2.730 1.00 93.06 131 ALA A C 1
ATOM 1037 O O . ALA A 1 131 ? -13.285 4.657 3.927 1.00 93.06 131 ALA A O 1
ATOM 1038 N N . ASP A 1 132 ? -14.222 4.238 1.934 1.00 92.25 132 ASP A N 1
ATOM 1039 C CA . ASP A 1 132 ? -15.152 3.192 2.363 1.00 92.25 132 ASP A CA 1
ATOM 1040 C C . ASP A 1 132 ? -14.607 1.766 2.212 1.00 92.25 132 ASP A C 1
ATOM 1042 O O . ASP A 1 132 ? -15.362 0.806 2.358 1.00 92.25 132 ASP A O 1
ATOM 1046 N N . MET A 1 133 ? -13.308 1.592 1.944 1.00 89.38 133 MET A N 1
ATOM 1047 C CA . MET A 1 133 ? -12.745 0.275 1.637 1.00 89.38 133 MET A CA 1
ATOM 1048 C C . MET A 1 133 ? -13.006 -0.760 2.741 1.00 89.38 133 MET A C 1
ATOM 1050 O O . MET A 1 133 ? -13.378 -1.891 2.444 1.00 89.38 133 MET A O 1
ATOM 1054 N N . LEU A 1 134 ? -12.860 -0.380 4.013 1.00 89.69 134 LEU A N 1
ATOM 1055 C CA . LEU A 1 134 ? -13.105 -1.283 5.144 1.00 89.69 134 LEU A CA 1
ATOM 1056 C C . LEU A 1 134 ? -14.589 -1.625 5.312 1.00 89.69 134 LEU A C 1
ATOM 1058 O O . LEU A 1 134 ? -14.923 -2.743 5.695 1.00 89.69 134 LEU A O 1
ATOM 1062 N N . VAL A 1 135 ? -15.477 -0.680 4.998 1.00 91.56 135 VAL A N 1
ATOM 1063 C CA . VAL A 1 135 ? -16.928 -0.894 5.029 1.00 91.56 135 VAL A CA 1
ATOM 1064 C C . VAL A 1 135 ? -17.326 -1.868 3.921 1.00 91.56 135 VAL A C 1
ATOM 1066 O O . VAL A 1 135 ? -17.981 -2.870 4.194 1.00 91.56 135 VAL A O 1
ATOM 1069 N N . LYS A 1 136 ? -16.869 -1.624 2.688 1.00 90.75 136 LYS A N 1
ATOM 1070 C CA . LYS A 1 136 ? -17.124 -2.490 1.526 1.00 90.75 136 LYS A CA 1
ATOM 1071 C C . LYS A 1 136 ? -16.554 -3.894 1.696 1.00 90.75 136 LYS A C 1
ATOM 1073 O O . LYS A 1 136 ? -17.176 -4.853 1.257 1.00 90.75 136 LYS A O 1
ATOM 1078 N N . ALA A 1 137 ? -15.398 -4.014 2.345 1.00 88.50 137 ALA A N 1
ATOM 1079 C CA . ALA A 1 137 ? -14.771 -5.299 2.637 1.00 88.50 137 ALA A CA 1
ATOM 1080 C C . ALA A 1 137 ? -15.384 -6.023 3.853 1.00 88.50 137 ALA A C 1
ATOM 1082 O O . ALA A 1 137 ? -14.928 -7.111 4.195 1.00 88.50 137 ALA A O 1
ATOM 1083 N N . GLY A 1 138 ? -16.374 -5.430 4.535 1.00 90.88 138 GLY A N 1
ATOM 1084 C CA . GLY A 1 138 ? -17.003 -6.031 5.712 1.00 90.88 138 GLY A CA 1
ATOM 1085 C C . GLY A 1 138 ? -16.027 -6.239 6.872 1.00 90.88 138 GLY A C 1
ATOM 1086 O O . GLY A 1 138 ? -16.060 -7.285 7.517 1.00 90.88 138 GLY A O 1
ATOM 1087 N N . ALA A 1 139 ? -15.131 -5.276 7.112 1.00 90.38 139 ALA A N 1
ATOM 1088 C CA . ALA A 1 139 ? -14.062 -5.425 8.093 1.00 90.38 139 ALA A CA 1
ATOM 1089 C C . ALA A 1 139 ? -14.594 -5.784 9.493 1.00 90.38 139 ALA A C 1
ATOM 1091 O O . ALA A 1 139 ? -15.608 -5.260 9.959 1.00 90.38 139 ALA A O 1
ATOM 1092 N N . VAL A 1 140 ? -13.875 -6.657 10.193 1.00 90.38 140 VAL A N 1
ATOM 1093 C CA . VAL A 1 140 ? -14.240 -7.134 11.529 1.00 90.38 140 VAL A CA 1
ATOM 1094 C C . VAL A 1 140 ? -13.330 -6.511 12.572 1.00 90.38 140 VAL A C 1
ATOM 1096 O O . VAL A 1 140 ? -12.121 -6.389 12.377 1.00 90.38 140 VAL A O 1
ATOM 1099 N N . PHE A 1 141 ? -13.918 -6.105 13.695 1.00 89.12 141 PHE A N 1
ATOM 1100 C CA . PHE A 1 141 ? -13.171 -5.607 14.842 1.00 89.12 141 PHE A CA 1
ATOM 1101 C C . PHE A 1 141 ? -12.382 -6.742 15.501 1.00 89.12 141 PHE A C 1
ATOM 1103 O O . PHE A 1 141 ? -12.967 -7.683 16.032 1.00 89.12 141 PHE A O 1
ATOM 1110 N N . GLY A 1 142 ? -11.056 -6.630 15.483 1.00 86.19 142 GLY A N 1
ATOM 1111 C CA . GLY A 1 142 ? -10.128 -7.610 16.050 1.00 86.19 142 GLY A CA 1
ATOM 1112 C C . GLY A 1 142 ? -9.690 -7.304 17.484 1.00 86.19 142 GLY A C 1
ATOM 1113 O O . GLY A 1 142 ? -8.988 -8.109 18.086 1.00 86.19 142 GLY A O 1
ATOM 1114 N N . GLY A 1 143 ? -10.078 -6.152 18.040 1.00 85.12 143 GLY A N 1
ATOM 1115 C CA . GLY A 1 143 ? -9.733 -5.752 19.405 1.00 85.12 143 GLY A CA 1
ATOM 1116 C C . GLY A 1 143 ? -9.052 -4.389 19.497 1.00 85.12 143 GLY A C 1
ATOM 1117 O O . GLY A 1 143 ? -8.880 -3.672 18.511 1.00 85.12 143 GLY A O 1
ATOM 1118 N N . LEU A 1 144 ? -8.664 -4.025 20.718 1.00 85.88 144 LEU A N 1
ATOM 1119 C CA . LEU A 1 144 ? -7.896 -2.816 21.005 1.00 85.88 144 LEU A CA 1
ATOM 1120 C C . LEU A 1 144 ? -6.437 -3.186 21.258 1.00 85.88 144 LEU A C 1
ATOM 1122 O O . LEU A 1 144 ? -6.154 -4.024 22.112 1.00 85.88 144 LEU A O 1
ATOM 1126 N N . VAL A 1 145 ? -5.515 -2.518 20.573 1.00 83.19 145 VAL A N 1
ATOM 1127 C CA . VAL A 1 145 ? -4.073 -2.752 20.713 1.00 83.19 145 VAL A CA 1
ATOM 1128 C C . VAL A 1 145 ? -3.351 -1.467 21.106 1.00 83.19 145 VAL A C 1
ATOM 1130 O O . VAL A 1 145 ? -3.734 -0.376 20.690 1.00 83.19 145 VAL A O 1
ATOM 1133 N N . GLY A 1 146 ? -2.314 -1.590 21.933 1.00 84.50 146 GLY A N 1
ATOM 1134 C CA . GLY A 1 146 ? -1.387 -0.494 22.220 1.00 84.50 146 GLY A CA 1
ATOM 1135 C C . GLY A 1 146 ? -0.253 -0.461 21.197 1.00 84.50 146 GLY A C 1
ATOM 1136 O O . GLY A 1 146 ? 0.115 -1.499 20.642 1.00 84.50 146 GLY A O 1
ATOM 1137 N N . ARG A 1 147 ? 0.322 0.718 20.945 1.00 78.12 147 ARG A N 1
ATOM 1138 C CA . ARG A 1 147 ? 1.499 0.871 20.077 1.00 78.12 147 ARG A CA 1
ATOM 1139 C C . ARG A 1 147 ? 2.527 1.782 20.725 1.00 78.12 147 ARG A C 1
ATOM 1141 O O . ARG A 1 147 ? 2.175 2.760 21.365 1.00 78.12 147 ARG A O 1
ATOM 1148 N N . ARG A 1 148 ? 3.810 1.484 20.500 1.00 78.62 148 ARG A N 1
ATOM 1149 C CA . ARG A 1 148 ? 4.945 2.181 21.133 1.00 78.62 148 ARG A CA 1
ATOM 1150 C C . ARG A 1 148 ? 4.998 3.695 20.855 1.00 78.62 148 ARG A C 1
ATOM 1152 O O . ARG A 1 148 ? 5.628 4.409 21.620 1.00 78.62 148 ARG A O 1
ATOM 1159 N N . PHE A 1 149 ? 4.344 4.166 19.790 1.00 80.75 149 PHE A N 1
ATOM 1160 C CA . PHE A 1 149 ? 4.379 5.566 19.338 1.00 80.75 149 PHE A CA 1
ATOM 1161 C C . PHE A 1 149 ? 2.986 6.172 19.105 1.00 80.75 149 PHE A C 1
ATOM 1163 O O . PHE A 1 149 ? 2.861 7.171 18.402 1.00 80.75 149 PHE A O 1
ATOM 1170 N N . VAL A 1 150 ? 1.931 5.542 19.626 1.00 77.88 150 VAL A N 1
ATOM 1171 C CA . VAL A 1 150 ? 0.564 6.072 19.547 1.00 77.88 150 VAL A CA 1
ATOM 1172 C C . VAL A 1 150 ? -0.016 6.052 20.946 1.00 77.88 150 VAL A C 1
ATOM 1174 O O . VAL A 1 150 ? -0.113 4.984 21.550 1.00 77.88 150 VAL A O 1
ATOM 1177 N N . ASP A 1 151 ? -0.402 7.224 21.440 1.00 83.62 151 ASP A N 1
ATOM 1178 C CA . ASP A 1 151 ? -1.011 7.339 22.757 1.00 83.62 151 ASP A CA 1
ATOM 1179 C C . ASP A 1 151 ? -2.356 6.604 22.808 1.00 83.62 151 ASP A C 1
ATOM 1181 O O . ASP A 1 151 ? -3.189 6.691 21.901 1.00 83.62 151 ASP A O 1
ATOM 1185 N N . GLY A 1 152 ? -2.574 5.878 23.904 1.00 86.38 152 GLY A N 1
ATOM 1186 C CA . GLY A 1 152 ? -3.792 5.110 24.135 1.00 86.38 152 GLY A CA 1
ATOM 1187 C C . GLY A 1 152 ? -3.846 3.772 23.390 1.00 86.38 152 GLY A C 1
ATOM 1188 O O . GLY A 1 152 ? -2.834 3.184 23.004 1.00 86.38 152 GLY A O 1
ATOM 1189 N N . ARG A 1 153 ? -5.064 3.237 23.255 1.00 83.69 153 ARG A N 1
ATOM 1190 C CA . ARG A 1 153 ? -5.332 2.012 22.494 1.00 83.69 153 ARG A CA 1
ATOM 1191 C C . ARG A 1 153 ? -6.064 2.354 21.207 1.00 83.69 153 ARG A C 1
ATOM 1193 O O . ARG A 1 153 ? -6.927 3.226 21.186 1.00 83.69 153 ARG A O 1
ATOM 1200 N N . VAL A 1 154 ? -5.751 1.613 20.158 1.00 84.31 154 VAL A N 1
ATOM 1201 C CA . VAL A 1 154 ? -6.287 1.792 18.810 1.00 84.31 154 VAL A CA 1
ATOM 1202 C C . VAL A 1 154 ? -7.008 0.532 18.359 1.00 84.31 154 VAL A C 1
ATOM 1204 O O . VAL A 1 154 ? -6.639 -0.577 18.752 1.00 84.31 154 VAL A O 1
ATOM 1207 N N . ALA A 1 155 ? -8.050 0.695 17.547 1.00 84.62 155 ALA A N 1
ATOM 1208 C CA . ALA A 1 155 ? -8.801 -0.436 17.021 1.00 84.62 155 ALA A CA 1
ATOM 1209 C C . ALA A 1 155 ? -7.969 -1.178 15.970 1.00 84.62 155 ALA A C 1
ATOM 1211 O O . ALA A 1 155 ? -7.486 -0.583 15.003 1.00 84.62 155 ALA A O 1
ATOM 1212 N N . ALA A 1 156 ? -7.821 -2.484 16.162 1.00 86.50 156 ALA A N 1
ATOM 1213 C CA . ALA A 1 156 ? -7.381 -3.401 15.129 1.00 86.50 156 ALA A CA 1
ATOM 1214 C C . ALA A 1 156 ? -8.609 -3.886 14.355 1.00 86.50 156 ALA A C 1
ATOM 1216 O O . ALA A 1 156 ? -9.616 -4.276 14.951 1.00 86.50 156 ALA A O 1
ATOM 1217 N N . VAL A 1 157 ? -8.525 -3.856 13.030 1.00 84.75 157 VAL A N 1
ATOM 1218 C CA . VAL A 1 157 ? -9.559 -4.372 12.136 1.00 84.75 157 VAL A CA 1
ATOM 1219 C C . VAL A 1 157 ? -8.930 -5.278 11.087 1.00 84.75 157 VAL A C 1
ATOM 1221 O O . VAL A 1 157 ? -7.827 -5.018 10.595 1.00 84.75 157 VAL A O 1
ATOM 1224 N N . SER A 1 158 ? -9.651 -6.336 10.741 1.00 84.19 158 SER A N 1
ATOM 1225 C CA . SER A 1 158 ? -9.249 -7.299 9.720 1.00 84.19 158 SER A CA 1
ATOM 1226 C C . SER A 1 158 ? -10.257 -7.268 8.586 1.00 84.19 158 SER A C 1
ATOM 1228 O O . SER A 1 158 ? -11.464 -7.282 8.823 1.00 84.19 158 SER A O 1
ATOM 1230 N N . ALA A 1 159 ? -9.766 -7.195 7.355 1.00 81.69 159 ALA A N 1
ATOM 1231 C CA . ALA A 1 159 ? -10.594 -7.148 6.162 1.00 81.69 159 ALA A CA 1
ATOM 1232 C C . ALA A 1 159 ? -10.009 -8.052 5.079 1.00 81.69 159 ALA A C 1
ATOM 1234 O O . ALA A 1 159 ? -8.794 -8.074 4.865 1.00 81.69 159 ALA A O 1
ATOM 1235 N N . TRP A 1 160 ? -10.885 -8.752 4.365 1.00 74.25 160 TRP A N 1
ATOM 1236 C CA . TRP A 1 160 ? -10.523 -9.473 3.153 1.00 74.25 160 TRP A CA 1
ATOM 1237 C C . TRP A 1 160 ? -10.945 -8.647 1.942 1.00 74.25 160 TRP A C 1
ATOM 1239 O O . TRP A 1 160 ? -12.130 -8.397 1.740 1.00 74.25 160 TRP A O 1
ATOM 1249 N N . THR A 1 161 ? -9.987 -8.207 1.128 1.00 66.75 161 THR A N 1
ATOM 1250 C CA . THR A 1 161 ? -10.275 -7.375 -0.055 1.00 66.75 161 THR A CA 1
ATOM 1251 C C . THR A 1 161 ? -10.466 -8.200 -1.331 1.00 66.75 161 THR A C 1
ATOM 1253 O O . THR A 1 161 ? -10.349 -7.676 -2.436 1.00 66.75 161 THR A O 1
ATOM 1256 N N . GLY A 1 162 ? -10.705 -9.509 -1.205 1.00 60.69 162 GLY A N 1
ATOM 1257 C CA . GLY A 1 162 ? -10.769 -10.439 -2.336 1.00 60.69 162 GLY A CA 1
ATOM 1258 C C . GLY A 1 162 ? -9.400 -10.911 -2.833 1.00 60.69 162 GLY A C 1
ATOM 1259 O O . GLY A 1 162 ? -9.324 -11.980 -3.425 1.00 60.69 162 GLY A O 1
ATOM 1260 N N . ARG A 1 163 ? -8.331 -10.139 -2.586 1.00 62.47 163 ARG A N 1
ATOM 1261 C CA . ARG A 1 163 ? -6.963 -10.436 -3.063 1.00 62.47 163 ARG A CA 1
ATOM 1262 C C . ARG A 1 163 ? -5.910 -10.378 -1.962 1.00 62.47 163 ARG A C 1
ATOM 1264 O O . ARG A 1 163 ? -4.923 -11.104 -2.007 1.00 62.47 163 ARG A O 1
ATOM 1271 N N . THR A 1 164 ? -6.138 -9.537 -0.957 1.00 60.16 164 THR A N 1
ATOM 1272 C CA . THR A 1 164 ? -5.185 -9.337 0.128 1.00 60.16 164 THR A CA 1
ATOM 1273 C C . THR A 1 164 ? -5.907 -9.373 1.461 1.00 60.16 164 THR A C 1
ATOM 1275 O O . THR A 1 164 ? -6.924 -8.702 1.665 1.00 60.16 164 THR A O 1
ATOM 1278 N N . HIS A 1 165 ? -5.355 -10.129 2.405 1.00 55.53 165 HIS A N 1
ATOM 1279 C CA . HIS A 1 165 ? -5.739 -9.996 3.794 1.00 55.53 165 HIS A CA 1
ATOM 1280 C C . HIS A 1 165 ? -5.096 -8.727 4.338 1.00 55.53 165 HIS A C 1
ATOM 1282 O O . HIS A 1 165 ? -3.868 -8.624 4.446 1.00 55.53 165 HIS A O 1
ATOM 1288 N N . LEU A 1 166 ? -5.936 -7.755 4.676 1.00 63.28 166 LEU A N 1
ATOM 1289 C CA . LEU A 1 166 ? -5.509 -6.521 5.296 1.00 63.28 166 LEU A CA 1
ATOM 1290 C C . LEU A 1 166 ? -5.735 -6.608 6.799 1.00 63.28 166 LEU A C 1
ATOM 1292 O O . LEU A 1 166 ? -6.871 -6.643 7.270 1.00 63.28 166 LEU A O 1
ATOM 1296 N N . ASN A 1 167 ? -4.639 -6.549 7.550 1.00 55.62 167 ASN A N 1
ATOM 1297 C CA . ASN A 1 167 ? -4.692 -6.181 8.958 1.00 55.62 167 ASN A CA 1
ATOM 1298 C C . ASN A 1 167 ? -4.304 -4.713 9.085 1.00 55.62 167 ASN A C 1
ATOM 1300 O O . ASN A 1 167 ? -3.154 -4.337 8.831 1.00 55.62 167 ASN A O 1
ATOM 1304 N N . ALA A 1 168 ? -5.279 -3.895 9.468 1.00 61.84 168 ALA A N 1
ATOM 1305 C CA . ALA A 1 168 ? -5.101 -2.475 9.699 1.00 61.84 168 ALA A CA 1
ATOM 1306 C C . ALA A 1 168 ? -5.276 -2.170 11.185 1.00 61.84 168 ALA A C 1
ATOM 1308 O O . ALA A 1 168 ? -6.177 -2.678 11.850 1.00 61.84 168 ALA A O 1
ATOM 1309 N N . VAL A 1 169 ? -4.420 -1.298 11.705 1.00 54.25 169 VAL A N 1
ATOM 1310 C CA . VAL A 1 169 ? -4.624 -0.699 13.023 1.00 54.25 169 VAL A CA 1
ATOM 1311 C C . VAL A 1 169 ? -4.800 0.794 12.832 1.00 54.25 169 VAL A C 1
ATOM 1313 O O . VAL A 1 169 ? -3.932 1.462 12.267 1.00 54.25 169 VAL A O 1
ATOM 1316 N N . LEU A 1 170 ? -5.941 1.302 13.283 1.00 51.09 170 LEU A N 1
ATOM 1317 C CA . LEU A 1 170 ? -6.381 2.665 13.020 1.00 51.09 170 LEU A CA 1
ATOM 1318 C C . LEU A 1 170 ? -6.180 3.528 14.263 1.00 51.09 170 LEU A C 1
ATOM 1320 O O . LEU A 1 170 ? -6.881 3.367 15.261 1.00 51.09 170 LEU A O 1
ATOM 1324 N N . GLY A 1 171 ? -5.204 4.433 14.192 1.00 41.56 171 GLY A N 1
ATOM 1325 C CA . GLY A 1 171 ? -5.076 5.554 15.123 1.00 41.56 171 GLY A CA 1
ATOM 1326 C C . GLY A 1 171 ? -5.806 6.796 14.618 1.00 41.56 171 GLY A C 1
ATOM 1327 O O . GLY A 1 171 ? -6.286 6.821 13.488 1.00 41.56 171 GLY A O 1
ATOM 1328 N N . TRP A 1 172 ? -5.851 7.846 15.441 1.00 27.78 172 TRP A N 1
ATOM 1329 C CA . TRP A 1 172 ? -6.324 9.190 15.071 1.00 27.78 172 TRP A CA 1
ATOM 1330 C C . TRP A 1 172 ? -5.335 9.900 14.115 1.00 27.78 172 TRP A C 1
ATOM 1332 O O . TRP A 1 172 ? -4.861 11.002 14.374 1.00 27.78 172 TRP A O 1
ATOM 1342 N N . GLY A 1 173 ? -4.973 9.232 13.020 1.00 32.12 173 GLY A N 1
ATOM 1343 C CA . GLY A 1 173 ? -3.954 9.612 12.043 1.00 32.12 173 GLY A CA 1
ATOM 1344 C C . GLY A 1 173 ? -3.989 8.670 10.828 1.00 32.12 173 GLY A C 1
ATOM 1345 O O . GLY A 1 173 ? -4.845 7.785 10.774 1.00 32.12 173 GLY A O 1
ATOM 1346 N N . PRO A 1 174 ? -3.112 8.851 9.820 1.00 33.41 174 PRO A N 1
ATOM 1347 C CA . PRO A 1 174 ? -3.079 7.967 8.655 1.00 33.41 174 PRO A CA 1
ATOM 1348 C C . PRO A 1 174 ? -2.848 6.505 9.066 1.00 33.41 174 PRO A C 1
ATOM 1350 O O . PRO A 1 174 ? -2.321 6.221 10.140 1.00 33.41 174 PRO A O 1
ATOM 1353 N N . LEU A 1 175 ? -3.266 5.586 8.194 1.00 42.47 175 LEU A N 1
ATOM 1354 C CA . LEU A 1 175 ? -3.128 4.134 8.320 1.00 42.47 175 LEU A CA 1
ATOM 1355 C C . LEU A 1 175 ? -1.666 3.775 8.668 1.00 42.47 175 LEU A C 1
ATOM 1357 O O . LEU A 1 175 ? -0.789 3.765 7.806 1.00 42.47 175 LEU A O 1
ATOM 1361 N N . LEU A 1 176 ? -1.388 3.569 9.961 1.00 38.59 176 LEU A N 1
ATOM 1362 C CA . LEU A 1 176 ? -0.018 3.649 10.491 1.00 38.59 176 LEU A CA 1
ATOM 1363 C C . LEU A 1 176 ? 0.795 2.370 10.251 1.00 38.59 176 LEU A C 1
ATOM 1365 O O . LEU A 1 176 ? 2.017 2.367 10.359 1.00 38.59 176 LEU A O 1
ATOM 1369 N N . THR A 1 177 ? 0.120 1.253 9.978 1.00 42.34 177 THR A N 1
ATOM 1370 C CA . THR A 1 177 ? 0.732 0.015 9.485 1.00 42.34 177 THR A CA 1
ATOM 1371 C C . THR A 1 177 ? -0.341 -0.806 8.797 1.00 42.34 177 THR A C 1
ATOM 1373 O O . THR A 1 177 ? -1.322 -1.207 9.429 1.00 42.34 177 THR A O 1
ATOM 1376 N N . THR A 1 178 ? -0.129 -1.084 7.521 1.00 46.97 178 THR A N 1
ATOM 1377 C CA . THR A 1 178 ? -0.835 -2.115 6.774 1.00 46.97 178 THR A CA 1
ATOM 1378 C C . THR A 1 178 ? 0.051 -3.345 6.720 1.00 46.97 178 THR A C 1
ATOM 1380 O O . THR A 1 178 ? 1.146 -3.307 6.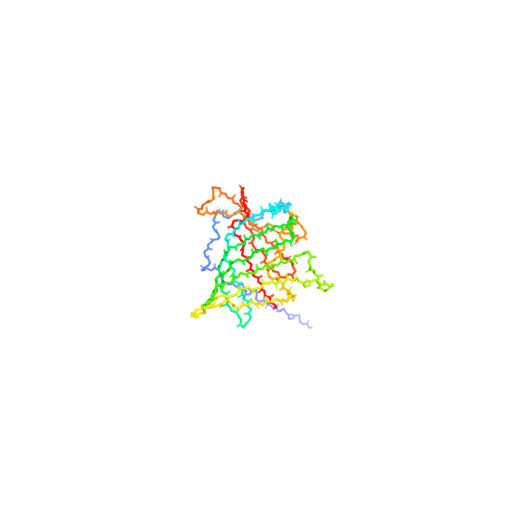167 1.00 46.97 178 THR A O 1
ATOM 1383 N N . ARG A 1 179 ? -0.406 -4.449 7.318 1.00 41.16 179 ARG A N 1
ATOM 1384 C CA . ARG A 1 179 ? 0.177 -5.757 7.020 1.00 41.16 179 ARG A CA 1
ATOM 1385 C C . ARG A 1 179 ? -0.664 -6.370 5.917 1.00 41.16 179 ARG A C 1
ATOM 1387 O O . ARG A 1 179 ? -1.820 -6.725 6.149 1.00 41.16 179 ARG A O 1
ATOM 1394 N N . PHE A 1 180 ? -0.077 -6.449 4.735 1.00 44.22 180 PHE A N 1
ATOM 1395 C CA . PHE A 1 180 ? -0.631 -7.187 3.616 1.00 44.22 180 PHE A CA 1
ATOM 1396 C C . PHE A 1 180 ? -0.123 -8.622 3.696 1.00 44.22 180 PHE A C 1
ATOM 1398 O O . PHE A 1 180 ? 1.087 -8.834 3.757 1.00 44.22 180 PHE A O 1
ATOM 1405 N N . SER A 1 181 ? -1.045 -9.578 3.717 1.00 40.44 181 SER A N 1
ATOM 1406 C CA . SER A 1 181 ? -0.756 -10.980 3.429 1.00 40.44 181 SER A CA 1
ATOM 1407 C C . SER A 1 181 ? -1.570 -11.357 2.199 1.00 40.44 181 SER A C 1
ATOM 1409 O O . SER A 1 181 ? -2.798 -11.265 2.222 1.00 40.44 181 SER A O 1
ATOM 1411 N N . SER A 1 182 ? -0.896 -11.698 1.108 1.00 40.41 182 SER A N 1
ATOM 1412 C CA . SER A 1 182 ? -1.519 -12.280 -0.079 1.00 40.41 182 SER A CA 1
ATOM 1413 C C . SER A 1 182 ? -1.075 -13.737 -0.143 1.00 40.41 182 SER A C 1
ATOM 1415 O O . SER A 1 182 ? 0.108 -13.982 -0.371 1.00 40.41 182 SER A O 1
ATOM 1417 N N . GLY A 1 183 ? -2.000 -14.665 0.093 1.00 35.38 183 GLY A N 1
ATOM 1418 C CA . GLY A 1 183 ? -1.851 -16.062 -0.308 1.00 35.38 183 GLY A CA 1
ATOM 1419 C C . GLY A 1 183 ? -2.654 -16.268 -1.588 1.00 35.38 183 GLY A C 1
ATOM 1420 O O . GLY A 1 183 ? -3.776 -15.762 -1.678 1.00 35.38 183 GLY A O 1
ATOM 1421 N N . THR A 1 184 ? -2.054 -16.921 -2.578 1.00 36.03 184 THR A N 1
ATOM 1422 C CA . THR A 1 184 ? -2.753 -17.442 -3.763 1.00 36.03 184 THR A CA 1
ATOM 1423 C C . THR A 1 184 ? -3.395 -18.779 -3.459 1.00 36.03 184 THR A C 1
ATOM 1425 O O . THR A 1 184 ? -2.723 -19.580 -2.773 1.00 36.03 184 THR A O 1
#

Secondary structure (DSSP, 8-state):
----------------SSSPPPPTT--PPPTT--PPPPPPP-SSEEEEEEEEEE-SS-EEEEEEEEEEETTTTEEEEEEEETTEEEEEEEEEEEE-TT-PEEEEEEEEETT-SS-EEEEEEE--SS----TTHHHHTT-EEEEEEEETTEEEEEEEEEEE-SS-EEEEEE-SSS---EEEEE--

Foldseek 3Di:
DDDDDDDDDPPDPPPPPPDDPDPPPDDDDDPPDDWDQDAFADLFDKAKEWEFEDEPVDTWIKIWIWTADVVQQWIWIWIDGDQKTKIKIWRNVDADPVGFTWIWMWMDGPPDPGTDIDIDTHPDLDDRRHRCQCNVQVKTFPDWDDDPPAPDTWTWIWGDNVFWTWTFTDDPDHRHYTYTYGYD

Sequence (184 aa):
MRPVQYLVPLAAAVWASDCDPFPASMLAFSSGFKQPTPPMVKPEFNTSFVQHKWDETVSHIMTGYMRNSPSDKAVRVHEVFDDAVASSLFDFSNVTADGLVDNTLTTWRDDATQPDVWRDYVNTNYPLFAADMLVKAGAVFGGLVGRRFVDGRVAAVSAWTGRTHLNAVLGWGPLLTTRFSSGT

Organism: NCBI:txid2060973

Radius of gyration: 23.4 Å; chains: 1; bounding box: 58×74×53 Å

pLDDT: mean 79.21, std 19.19, range [27.78, 98.5]